Protein AF-E8JZE9-F1 (afdb_monomer)

Organism: NCBI:txid889204

Mean predicted aligned error: 10.39 Å

Radius of gyration: 20.39 Å; Cα contacts (8 Å, |Δi|>4): 293; chains: 1; bounding box: 59×36×51 Å

Structure (mmCIF, N/CA/C/O backbone):
data_AF-E8JZE9-F1
#
_entry.id   AF-E8JZE9-F1
#
loop_
_atom_site.group_PDB
_atom_site.id
_atom_site.type_symbol
_atom_site.label_atom_id
_atom_site.label_alt_id
_atom_site.label_comp_id
_atom_site.label_asym_id
_atom_site.label_entity_id
_atom_site.label_seq_id
_atom_site.pdbx_PDB_ins_code
_atom_site.Cartn_x
_atom_site.Cartn_y
_atom_site.Cartn_z
_atom_site.occupancy
_atom_site.B_iso_or_equiv
_atom_site.auth_seq_id
_atom_site.auth_comp_id
_atom_site.auth_asym_id
_atom_site.auth_atom_id
_atom_site.pdbx_PDB_model_num
ATOM 1 N N . MET A 1 1 ? 11.269 -2.738 -22.081 1.00 85.94 1 MET A N 1
ATOM 2 C CA . MET A 1 1 ? 11.368 -2.601 -20.611 1.00 85.94 1 MET A CA 1
ATOM 3 C C . MET A 1 1 ? 10.011 -2.442 -19.915 1.00 85.94 1 MET A C 1
ATOM 5 O O . MET A 1 1 ? 9.657 -3.337 -19.164 1.00 85.94 1 MET A O 1
ATOM 9 N N . LYS A 1 2 ? 9.195 -1.411 -20.216 1.00 89.31 2 LYS A N 1
ATOM 10 C CA . LYS A 1 2 ? 7.839 -1.212 -19.633 1.00 89.31 2 LYS A CA 1
ATOM 11 C C . LYS A 1 2 ? 6.998 -2.496 -19.505 1.00 89.31 2 LYS A C 1
ATOM 13 O O . LYS A 1 2 ? 6.535 -2.820 -18.419 1.00 89.31 2 LYS A O 1
ATOM 18 N N . LYS A 1 3 ? 6.827 -3.245 -20.605 1.00 90.38 3 LYS A N 1
ATOM 19 C CA . LYS A 1 3 ? 6.041 -4.495 -20.616 1.00 90.38 3 LYS A CA 1
ATOM 20 C C . LYS A 1 3 ? 6.605 -5.556 -19.661 1.00 90.38 3 LYS A C 1
ATOM 22 O O . LYS A 1 3 ? 5.817 -6.233 -19.016 1.00 90.38 3 LYS A O 1
ATOM 27 N N . LYS A 1 4 ? 7.937 -5.666 -19.552 1.00 90.44 4 LYS A N 1
ATOM 28 C CA . LYS A 1 4 ? 8.614 -6.615 -18.653 1.00 90.44 4 LYS A CA 1
ATOM 29 C C . LYS A 1 4 ? 8.261 -6.306 -17.198 1.00 90.44 4 LYS A C 1
ATOM 31 O O . LYS A 1 4 ? 7.680 -7.154 -16.545 1.00 90.44 4 LYS A O 1
ATOM 36 N N . ILE A 1 5 ? 8.486 -5.066 -16.757 1.00 91.25 5 ILE A N 1
ATOM 37 C CA . ILE A 1 5 ? 8.191 -4.614 -15.384 1.00 91.25 5 ILE A CA 1
ATOM 38 C C . ILE A 1 5 ? 6.721 -4.851 -15.027 1.00 91.25 5 ILE A C 1
ATOM 40 O O . ILE A 1 5 ? 6.421 -5.449 -14.000 1.00 91.25 5 ILE A O 1
ATOM 44 N N . LEU A 1 6 ? 5.799 -4.423 -15.898 1.00 92.75 6 LEU A N 1
ATOM 45 C CA . LEU A 1 6 ? 4.367 -4.589 -15.648 1.00 92.75 6 LEU A CA 1
ATOM 46 C C . LEU A 1 6 ? 3.959 -6.062 -15.577 1.00 92.75 6 LEU A C 1
ATOM 48 O O . LEU A 1 6 ? 3.092 -6.402 -14.782 1.00 92.75 6 LEU A O 1
ATOM 52 N N . ASN A 1 7 ? 4.539 -6.925 -16.412 1.00 93.38 7 ASN A N 1
ATOM 53 C CA . ASN A 1 7 ? 4.230 -8.352 -16.391 1.00 93.38 7 ASN A CA 1
ATOM 54 C C . ASN A 1 7 ? 4.814 -9.032 -15.148 1.00 93.38 7 ASN A C 1
ATOM 56 O O . ASN A 1 7 ? 4.082 -9.760 -14.493 1.00 93.38 7 ASN A O 1
ATOM 60 N N . SER A 1 8 ? 6.065 -8.739 -14.780 1.00 93.62 8 SER A N 1
ATOM 61 C CA . SER A 1 8 ? 6.679 -9.245 -13.545 1.00 93.62 8 SER A CA 1
ATOM 62 C C . SER A 1 8 ? 5.873 -8.841 -12.309 1.00 93.62 8 SER A C 1
ATOM 64 O O . SER A 1 8 ? 5.601 -9.678 -11.457 1.00 93.62 8 SER A O 1
ATOM 66 N N . PHE A 1 9 ? 5.412 -7.588 -12.246 1.00 94.31 9 PHE A N 1
ATOM 67 C CA . PHE A 1 9 ? 4.544 -7.127 -11.163 1.00 94.31 9 PHE A CA 1
ATOM 68 C C . PHE A 1 9 ? 3.206 -7.884 -11.119 1.00 94.31 9 PHE A C 1
ATOM 70 O O . PHE A 1 9 ? 2.771 -8.291 -10.048 1.00 94.31 9 PHE A O 1
ATOM 77 N N . CYS A 1 10 ? 2.569 -8.114 -12.273 1.00 95.00 10 CYS A N 1
ATOM 78 C CA . CYS A 1 10 ? 1.321 -8.885 -12.358 1.00 95.00 10 CYS A CA 1
ATOM 79 C C . CYS A 1 10 ? 1.504 -10.343 -11.912 1.00 95.00 10 CYS A C 1
ATOM 81 O O . CYS A 1 10 ? 0.701 -10.844 -11.132 1.00 95.00 10 CYS A O 1
ATOM 83 N N . SER A 1 11 ? 2.583 -11.004 -12.337 1.00 95.19 11 SER A N 1
ATOM 84 C CA . SER A 1 11 ? 2.894 -12.363 -11.880 1.00 95.19 11 SER A CA 1
ATOM 85 C C . SER A 1 11 ? 3.152 -12.417 -10.372 1.00 95.19 11 SER A C 1
ATOM 87 O O . SER A 1 11 ? 2.745 -13.368 -9.713 1.00 95.19 11 SER A O 1
ATOM 89 N N . TYR A 1 12 ? 3.777 -11.382 -9.801 1.00 95.75 12 TYR A N 1
ATOM 90 C CA . TYR A 1 12 ? 3.977 -11.298 -8.355 1.00 95.75 12 TYR A CA 1
ATOM 91 C C . TYR A 1 12 ? 2.660 -11.056 -7.592 1.00 95.75 12 TYR A C 1
ATOM 93 O O . TYR A 1 12 ? 2.479 -11.602 -6.506 1.00 95.75 12 TYR A O 1
ATOM 101 N N . LEU A 1 13 ? 1.710 -10.302 -8.167 1.00 94.88 13 LEU A N 1
ATOM 102 C CA . LEU A 1 13 ? 0.348 -10.167 -7.628 1.00 94.88 13 LEU A CA 1
ATOM 103 C C . LEU A 1 13 ? -0.374 -11.519 -7.553 1.00 94.88 13 LEU A C 1
ATOM 105 O O . LEU A 1 13 ? -0.891 -11.876 -6.495 1.00 94.88 13 LEU A O 1
ATOM 109 N N . GLU A 1 14 ? -0.356 -12.281 -8.649 1.00 95.56 14 GLU A N 1
ATOM 110 C CA . GLU A 1 14 ? -0.941 -13.628 -8.727 1.00 95.56 14 GLU A CA 1
ATOM 111 C C . GLU A 1 14 ? -0.338 -14.571 -7.681 1.00 95.56 14 GLU A C 1
ATOM 113 O O . GLU A 1 14 ? -1.076 -15.232 -6.950 1.00 95.56 14 GLU A O 1
ATOM 118 N N . ALA A 1 15 ? 0.993 -14.579 -7.558 1.00 95.44 15 ALA A N 1
ATOM 119 C CA . ALA A 1 15 ? 1.711 -15.410 -6.592 1.00 95.44 15 ALA A CA 1
ATOM 120 C C . ALA A 1 15 ? 1.349 -15.102 -5.127 1.00 95.44 15 ALA A C 1
ATOM 122 O O . ALA A 1 15 ? 1.498 -15.966 -4.269 1.00 95.44 15 ALA A O 1
ATOM 123 N N . ASN A 1 16 ? 0.852 -13.894 -4.845 1.00 94.50 16 ASN A N 1
ATOM 124 C CA . ASN A 1 16 ? 0.443 -13.450 -3.511 1.00 9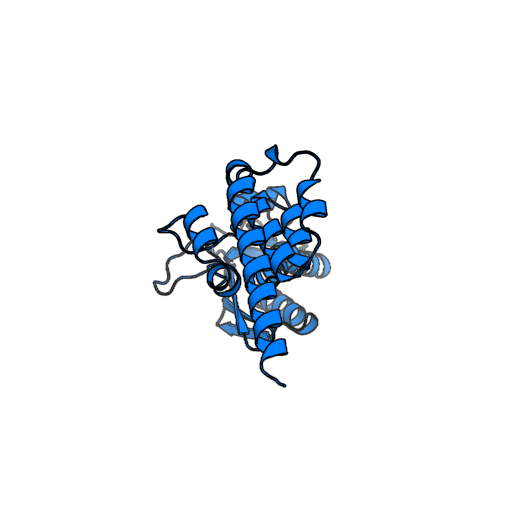4.50 16 ASN A CA 1
ATOM 125 C C . ASN A 1 16 ? -1.085 -13.389 -3.339 1.00 94.50 16 ASN A C 1
ATOM 127 O O . ASN A 1 16 ? -1.578 -12.724 -2.428 1.00 94.50 16 ASN A O 1
ATOM 131 N N . HIS A 1 17 ? -1.842 -14.072 -4.206 1.00 94.62 17 HIS A N 1
ATOM 132 C CA . HIS A 1 17 ? -3.306 -14.155 -4.150 1.00 94.62 17 HIS A CA 1
ATOM 133 C C . HIS A 1 17 ? -4.018 -12.791 -4.215 1.00 94.62 17 HIS A C 1
ATOM 135 O O . HIS A 1 17 ? -5.101 -12.610 -3.654 1.00 94.62 17 HIS A O 1
ATOM 141 N N . ILE A 1 18 ? -3.428 -11.822 -4.917 1.00 93.56 18 ILE A N 1
ATOM 142 C CA . ILE A 1 18 ? -4.043 -10.520 -5.175 1.00 93.56 18 ILE A CA 1
ATOM 143 C C . ILE A 1 18 ? -4.576 -10.514 -6.602 1.00 93.56 18 ILE A C 1
ATOM 145 O O . ILE A 1 18 ? -3.822 -10.538 -7.575 1.00 93.56 18 ILE A O 1
ATOM 149 N N . SER A 1 19 ? -5.899 -10.459 -6.724 1.00 95.56 19 SER A N 1
ATOM 150 C CA . SER A 1 19 ? -6.565 -10.341 -8.019 1.00 95.56 19 SER A CA 1
ATOM 151 C C . SER A 1 19 ? -6.431 -8.917 -8.552 1.00 95.56 19 SER A C 1
ATOM 153 O O . SER A 1 19 ? -6.371 -7.957 -7.781 1.00 95.56 19 SER A O 1
ATOM 155 N N . PHE A 1 20 ? -6.392 -8.744 -9.874 1.00 93.94 20 PHE A N 1
ATOM 156 C CA . PHE A 1 20 ? -6.232 -7.414 -10.456 1.00 93.94 20 PHE A CA 1
ATOM 157 C C . PHE A 1 20 ? -6.948 -7.222 -11.794 1.00 93.94 20 PHE A C 1
ATOM 159 O O . PHE A 1 20 ? -7.189 -8.158 -12.553 1.00 93.94 20 PHE A O 1
ATOM 166 N N . LYS A 1 21 ? -7.244 -5.957 -12.108 1.00 92.31 21 LYS A N 1
ATOM 167 C CA . LYS A 1 21 ? -7.651 -5.504 -13.447 1.00 92.31 21 LYS A CA 1
ATOM 168 C C . LYS A 1 21 ? -6.605 -4.530 -13.972 1.00 92.31 21 LYS A C 1
ATOM 170 O O . LYS A 1 21 ? -6.336 -3.510 -13.338 1.00 92.31 21 LYS A O 1
ATOM 175 N N . LYS A 1 22 ? -6.022 -4.833 -15.132 1.00 92.06 22 LYS A N 1
ATOM 176 C CA . LYS A 1 22 ? -4.975 -4.019 -15.763 1.00 92.06 22 LYS A CA 1
ATOM 177 C C . LYS A 1 22 ? -5.528 -3.214 -16.937 1.00 92.06 22 LYS A C 1
ATOM 179 O O . LYS A 1 22 ? -6.094 -3.780 -17.866 1.00 92.06 22 LYS A O 1
ATOM 184 N N . HIS A 1 23 ? -5.280 -1.908 -16.927 1.00 87.31 23 HIS A N 1
ATOM 185 C CA . HIS A 1 23 ? -5.568 -0.984 -18.019 1.00 87.31 23 HIS A CA 1
ATOM 186 C C . HIS A 1 23 ? -4.316 -0.139 -18.324 1.00 87.31 23 HIS A C 1
ATOM 188 O O . HIS A 1 23 ? -4.027 0.850 -17.653 1.00 87.31 23 HIS A O 1
ATOM 194 N N . ASP A 1 24 ? -3.543 -0.545 -19.336 1.00 88.12 24 ASP A N 1
ATOM 195 C CA . ASP A 1 24 ? -2.212 0.003 -19.653 1.00 88.12 24 ASP A CA 1
ATOM 196 C C . ASP A 1 24 ? -1.229 -0.045 -18.457 1.00 88.12 24 ASP A C 1
ATOM 198 O O . ASP A 1 24 ? -0.770 -1.127 -18.081 1.00 88.12 24 ASP A O 1
ATOM 202 N N . CYS A 1 25 ? -0.893 1.110 -17.871 1.00 88.19 25 CYS A N 1
ATOM 203 C CA . CYS A 1 25 ? -0.011 1.247 -16.704 1.00 88.19 25 CYS A CA 1
ATOM 204 C C . CYS A 1 25 ? -0.745 1.210 -15.362 1.00 88.19 25 CYS A C 1
ATOM 206 O O . CYS A 1 25 ? -0.105 1.292 -14.314 1.00 88.19 25 CYS A O 1
ATOM 208 N N . ILE A 1 26 ? -2.072 1.165 -15.401 1.00 85.88 26 ILE A N 1
ATOM 209 C CA . ILE A 1 26 ? -2.934 1.212 -14.233 1.00 85.88 26 ILE A CA 1
ATOM 210 C C . ILE A 1 26 ? -3.337 -0.211 -13.867 1.00 85.88 26 ILE A C 1
ATOM 212 O O . ILE A 1 26 ? -3.827 -0.956 -14.715 1.00 85.88 26 ILE A O 1
ATOM 216 N N . ILE A 1 27 ? -3.171 -0.566 -12.600 1.00 88.31 27 ILE A N 1
ATOM 217 C CA . ILE A 1 27 ? -3.507 -1.875 -12.054 1.00 88.31 27 ILE A CA 1
ATOM 218 C C . ILE A 1 27 ? -4.409 -1.657 -10.842 1.00 88.31 27 ILE A C 1
ATOM 220 O O . ILE A 1 27 ? -3.962 -1.159 -9.812 1.00 88.31 27 ILE A O 1
ATOM 224 N N . SER A 1 28 ? -5.688 -1.987 -10.988 1.00 84.69 28 SER A N 1
ATOM 225 C CA . SER A 1 28 ? -6.651 -2.017 -9.885 1.00 84.69 28 SER A CA 1
ATOM 226 C C . SER A 1 28 ? -6.518 -3.338 -9.139 1.00 84.69 28 SER A C 1
ATOM 228 O O . SER A 1 28 ? -6.466 -4.383 -9.784 1.00 84.69 28 SER A O 1
ATOM 230 N N . LEU A 1 29 ? -6.478 -3.289 -7.812 1.00 84.81 29 LEU A N 1
ATOM 231 C CA . LEU A 1 29 ? -6.178 -4.407 -6.925 1.00 84.81 29 LEU A CA 1
ATOM 232 C C . LEU A 1 29 ? -7.416 -4.840 -6.140 1.00 84.81 29 LEU A C 1
ATOM 234 O O . LEU A 1 29 ? -8.189 -4.010 -5.651 1.00 84.81 29 LEU A O 1
ATOM 238 N N . PHE A 1 30 ? -7.571 -6.153 -6.014 1.00 86.00 30 PHE A N 1
ATOM 239 C CA . PHE A 1 30 ? -8.698 -6.803 -5.368 1.00 86.00 30 PHE A CA 1
ATOM 240 C C . PHE A 1 30 ? -8.204 -7.930 -4.464 1.00 86.00 30 PHE A C 1
ATOM 242 O O . PHE A 1 30 ? -7.274 -8.664 -4.806 1.00 86.00 30 PHE A O 1
ATOM 249 N N . PHE A 1 31 ? -8.850 -8.083 -3.318 1.00 85.62 31 PHE A N 1
ATOM 250 C CA . PHE A 1 31 ? -8.625 -9.191 -2.399 1.00 85.62 31 PHE A CA 1
ATOM 251 C C . PHE A 1 31 ? -9.988 -9.724 -1.969 1.00 85.62 31 PHE A C 1
ATOM 253 O O . PHE A 1 31 ? -10.832 -8.941 -1.536 1.00 85.62 31 PHE A O 1
ATOM 260 N N . ASN A 1 32 ? -10.217 -11.028 -2.147 1.00 88.94 32 ASN A N 1
ATOM 261 C CA . ASN A 1 32 ? -11.532 -11.659 -1.972 1.00 88.94 32 ASN A CA 1
ATOM 262 C C . ASN A 1 32 ? -12.653 -10.893 -2.705 1.00 88.94 32 ASN A C 1
ATOM 264 O O . ASN A 1 32 ? -13.669 -10.553 -2.109 1.00 88.94 32 ASN A O 1
ATOM 268 N N . ASP A 1 33 ? -12.414 -10.541 -3.973 1.00 86.44 33 ASP A N 1
ATOM 269 C CA . ASP A 1 33 ? -13.308 -9.750 -4.841 1.00 86.44 33 ASP A CA 1
ATOM 270 C C . ASP A 1 33 ? -13.624 -8.315 -4.380 1.00 86.44 33 ASP A C 1
ATOM 272 O O . ASP A 1 33 ? -14.330 -7.575 -5.070 1.00 86.44 33 ASP A O 1
ATOM 276 N N . ILE A 1 34 ? -13.036 -7.859 -3.273 1.00 80.62 34 ILE A N 1
ATOM 277 C CA . ILE A 1 34 ? -13.202 -6.498 -2.766 1.00 80.62 34 ILE A CA 1
ATOM 278 C C . ILE A 1 34 ? -12.061 -5.621 -3.287 1.00 80.62 34 ILE A C 1
ATOM 280 O O . ILE A 1 34 ? -10.880 -5.928 -3.112 1.00 80.62 34 ILE A O 1
ATOM 284 N N . PHE A 1 35 ? -12.420 -4.506 -3.925 1.00 81.19 35 PHE A N 1
ATOM 285 C CA . PHE A 1 35 ? -11.469 -3.491 -4.369 1.00 81.19 35 PHE A CA 1
ATOM 286 C C . PHE A 1 35 ? -10.820 -2.801 -3.165 1.00 81.19 35 PHE A C 1
ATOM 288 O O . PHE A 1 35 ? -11.521 -2.211 -2.345 1.00 81.19 35 PHE A O 1
ATOM 295 N N . PHE A 1 36 ? -9.487 -2.828 -3.093 1.00 73.88 36 PHE A N 1
ATOM 296 C CA . PHE A 1 36 ? -8.733 -2.181 -2.010 1.00 73.88 36 PHE A CA 1
ATOM 297 C C . PHE A 1 36 ? -7.690 -1.176 -2.508 1.00 73.88 36 PHE A C 1
ATOM 299 O O . PHE A 1 36 ? -6.916 -0.650 -1.716 1.00 73.88 36 PHE A O 1
ATOM 306 N N . GLY A 1 37 ? -7.631 -0.896 -3.808 1.00 74.88 37 GLY A N 1
ATOM 307 C CA . GLY A 1 37 ? -6.825 0.215 -4.299 1.00 74.88 37 GLY A CA 1
ATOM 308 C C . GLY A 1 37 ? -6.304 0.032 -5.709 1.00 74.88 37 GLY A C 1
ATOM 309 O O . GLY A 1 37 ? -6.660 -0.895 -6.434 1.00 74.88 37 GLY A O 1
ATOM 310 N N . LYS A 1 38 ? -5.454 0.964 -6.124 1.00 78.62 38 LYS A N 1
ATOM 311 C CA . LYS A 1 38 ? -4.906 1.027 -7.474 1.00 78.62 38 LYS A CA 1
ATOM 312 C C . LYS A 1 38 ? -3.432 1.397 -7.417 1.00 78.62 38 LYS A C 1
ATOM 314 O O . LYS A 1 38 ? -2.963 2.039 -6.486 1.00 78.62 38 LYS A O 1
ATOM 319 N N . ILE A 1 39 ? -2.693 0.967 -8.429 1.00 79.75 39 ILE A N 1
ATOM 320 C CA . ILE A 1 39 ? -1.296 1.324 -8.640 1.00 79.75 39 ILE A CA 1
ATOM 321 C C . ILE A 1 39 ? -1.139 1.765 -10.089 1.00 79.75 39 ILE A C 1
ATOM 323 O O . ILE A 1 39 ? -1.574 1.085 -11.015 1.00 79.75 39 ILE A O 1
ATOM 327 N N . ASN A 1 40 ? -0.523 2.920 -10.298 1.00 82.75 40 ASN A N 1
ATOM 328 C CA . ASN A 1 40 ? -0.204 3.465 -11.606 1.00 82.75 40 ASN A CA 1
ATOM 329 C C . ASN A 1 40 ? 1.312 3.576 -11.775 1.00 82.75 40 ASN A C 1
ATOM 331 O O . ASN A 1 40 ? 1.986 4.315 -11.056 1.00 82.75 40 ASN A O 1
ATOM 335 N N . PHE A 1 41 ? 1.837 2.882 -12.777 1.00 85.75 41 PHE A N 1
ATOM 336 C CA . PHE A 1 41 ? 3.235 2.977 -13.172 1.00 85.75 41 PHE A CA 1
ATOM 337 C C . PHE A 1 41 ? 3.426 4.151 -14.136 1.00 85.75 41 PHE 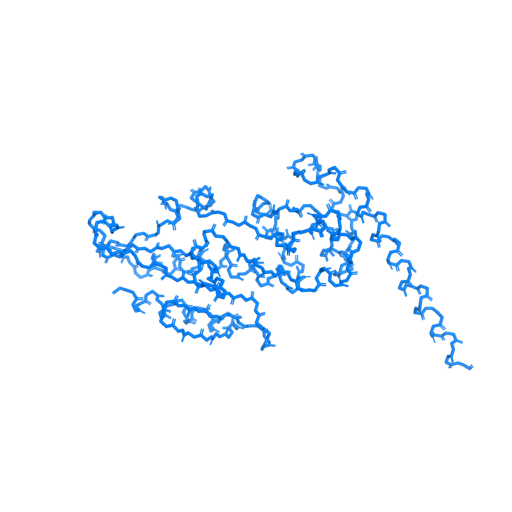A C 1
ATOM 339 O O . PHE A 1 41 ? 3.167 4.058 -15.341 1.00 85.75 41 PHE A O 1
ATOM 346 N N . GLN A 1 42 ? 3.925 5.275 -13.628 1.00 85.06 42 GLN A N 1
ATOM 347 C CA . GLN A 1 42 ? 4.180 6.453 -14.445 1.00 85.06 42 GLN A CA 1
ATOM 348 C C . GLN A 1 42 ? 5.574 6.392 -15.082 1.00 85.06 42 GLN A C 1
ATOM 350 O O . GLN A 1 42 ? 6.557 6.899 -14.539 1.00 85.06 42 GLN A O 1
ATOM 355 N N . PHE A 1 43 ? 5.646 5.800 -16.272 1.00 87.12 43 PHE A N 1
ATOM 356 C CA . PHE A 1 43 ? 6.861 5.765 -17.085 1.00 87.12 43 PHE A CA 1
ATOM 357 C C . PHE A 1 43 ? 7.213 7.152 -17.632 1.00 87.12 43 PHE A C 1
ATOM 359 O O . PHE A 1 43 ? 6.400 7.804 -18.294 1.00 87.12 43 PHE A O 1
ATOM 366 N N . LYS A 1 44 ? 8.442 7.599 -17.370 1.00 85.44 44 LYS A N 1
ATOM 367 C CA . LYS A 1 44 ? 8.978 8.875 -17.847 1.00 85.44 44 LYS A CA 1
ATOM 368 C C . LYS A 1 44 ? 9.384 8.762 -19.323 1.00 85.44 44 LYS A C 1
ATOM 370 O O . LYS A 1 44 ? 9.670 7.674 -19.821 1.00 85.44 44 LYS A O 1
ATOM 375 N N . LYS A 1 45 ? 9.385 9.893 -20.035 1.00 84.19 45 LYS A N 1
ATOM 376 C CA . LYS A 1 45 ? 9.724 9.978 -21.467 1.00 84.19 45 LYS A CA 1
ATOM 377 C C . LYS A 1 45 ? 10.648 11.163 -21.751 1.00 84.19 45 LYS A C 1
ATOM 379 O O . LYS A 1 45 ? 10.602 12.173 -21.047 1.00 84.19 45 LYS A O 1
ATOM 384 N N . GLY A 1 46 ? 11.444 11.047 -22.816 1.00 83.38 46 GLY A N 1
ATOM 385 C CA . GLY A 1 46 ? 12.330 12.109 -23.298 1.00 83.38 46 GLY A CA 1
ATOM 386 C C . GLY A 1 46 ? 13.308 12.580 -22.222 1.00 83.38 46 GLY A C 1
ATOM 387 O O . GLY A 1 46 ? 13.895 11.763 -21.520 1.00 83.38 46 GLY A O 1
ATOM 388 N N . LYS A 1 47 ? 13.417 13.901 -22.044 1.00 78.31 47 LYS A N 1
ATOM 389 C CA . LYS A 1 47 ? 14.315 14.548 -21.068 1.00 78.31 47 LYS A CA 1
ATOM 390 C C . LYS A 1 47 ? 14.084 14.163 -19.598 1.00 78.31 47 LYS A C 1
ATOM 392 O O . LYS A 1 47 ? 14.885 14.525 -18.748 1.00 78.31 47 LYS A O 1
ATOM 397 N N . HIS A 1 48 ? 12.975 13.489 -19.292 1.00 77.75 48 HIS A N 1
ATOM 398 C CA . HIS A 1 48 ? 12.643 13.039 -17.939 1.00 77.75 48 HIS A CA 1
ATOM 399 C C . HIS A 1 48 ? 13.138 11.618 -17.636 1.00 77.75 48 HIS A C 1
ATOM 401 O O . HIS A 1 48 ? 12.936 11.131 -16.525 1.00 77.75 48 HIS A O 1
ATOM 407 N N . VAL A 1 49 ? 13.741 10.934 -18.613 1.00 82.62 49 VAL A N 1
ATOM 408 C CA . VAL A 1 49 ? 14.459 9.675 -18.391 1.00 82.62 49 VAL A CA 1
ATOM 409 C C . VAL A 1 49 ? 15.874 10.015 -17.934 1.00 82.62 49 VAL A C 1
ATOM 411 O O . VAL A 1 49 ? 16.524 10.878 -18.526 1.00 82.62 49 VAL A O 1
ATOM 414 N N . LYS A 1 50 ? 16.345 9.362 -16.868 1.00 83.44 50 LYS A N 1
ATOM 415 C CA . LYS A 1 50 ? 17.691 9.601 -16.339 1.00 83.44 50 LYS A CA 1
ATOM 416 C C . LYS A 1 50 ? 18.738 9.233 -17.396 1.00 83.44 50 LYS A C 1
ATOM 418 O O . LYS A 1 50 ? 18.571 8.251 -18.116 1.00 83.44 50 LYS A O 1
ATOM 423 N N . ILE A 1 51 ? 19.802 10.028 -17.510 1.00 84.88 51 ILE A N 1
ATOM 424 C CA . ILE A 1 51 ? 20.854 9.810 -18.516 1.00 84.88 51 ILE A CA 1
ATOM 425 C C . ILE A 1 51 ? 21.419 8.392 -18.364 1.00 84.88 51 ILE A C 1
ATOM 427 O O . ILE A 1 51 ? 21.744 7.972 -17.255 1.00 84.88 51 ILE A O 1
ATOM 431 N N . GLY A 1 52 ? 21.497 7.660 -19.479 1.00 83.88 52 GLY A N 1
ATOM 432 C CA . GLY A 1 52 ? 21.967 6.272 -19.524 1.00 83.88 52 GLY A CA 1
ATOM 433 C C . GLY A 1 52 ? 20.928 5.218 -19.128 1.00 83.88 52 GLY A C 1
ATOM 434 O O . GLY A 1 52 ? 21.170 4.036 -19.348 1.00 83.88 52 GLY A O 1
ATOM 435 N N . ALA A 1 53 ? 19.763 5.602 -18.595 1.00 86.25 53 ALA A N 1
ATOM 436 C CA . ALA A 1 53 ? 18.729 4.645 -18.217 1.00 86.25 53 ALA A CA 1
ATOM 437 C C . ALA A 1 53 ? 17.958 4.131 -19.446 1.00 86.25 53 ALA A C 1
ATOM 439 O O . ALA A 1 53 ? 17.555 4.895 -20.324 1.00 86.25 53 ALA A O 1
ATOM 440 N N . LEU A 1 54 ? 17.667 2.829 -19.463 1.00 85.88 54 LEU A N 1
ATOM 441 C CA . LEU A 1 54 ? 16.731 2.213 -20.406 1.00 85.88 54 LEU A CA 1
ATOM 442 C C . LEU A 1 54 ? 15.285 2.631 -20.133 1.00 85.88 54 LEU A C 1
ATOM 444 O O . LEU A 1 54 ? 14.436 2.614 -21.027 1.00 85.88 54 LEU A O 1
ATOM 448 N N . CYS A 1 55 ? 14.972 2.907 -18.869 1.00 88.50 55 CYS A N 1
ATOM 449 C CA . CYS A 1 55 ? 13.626 3.208 -18.420 1.00 88.50 55 CYS A CA 1
ATOM 450 C C . CYS A 1 55 ? 13.670 3.892 -17.056 1.00 88.50 55 CYS A C 1
ATOM 452 O O . CYS A 1 55 ? 14.340 3.400 -16.157 1.00 88.50 55 CYS A O 1
ATOM 454 N N . SER A 1 56 ? 12.881 4.948 -16.873 1.00 85.88 56 SER A N 1
ATOM 455 C CA . SER A 1 56 ? 12.612 5.526 -15.553 1.00 85.88 56 SER A CA 1
ATOM 456 C C . SER A 1 56 ? 11.109 5.545 -15.307 1.00 85.88 56 SER A C 1
ATOM 458 O O . SER A 1 56 ? 10.337 5.862 -16.216 1.00 85.88 56 SER A O 1
ATOM 460 N N . PHE A 1 57 ? 10.669 5.211 -14.101 1.00 85.00 57 PHE A N 1
ATOM 461 C CA . PHE A 1 57 ? 9.261 5.253 -13.722 1.00 85.00 57 PHE A CA 1
ATOM 462 C C . PHE A 1 57 ? 9.091 5.586 -12.243 1.00 85.00 57 PHE A C 1
ATOM 464 O O . PHE A 1 57 ? 10.005 5.425 -11.445 1.00 85.00 57 PHE A O 1
ATOM 471 N N . SER A 1 58 ? 7.909 6.069 -11.886 1.00 79.56 58 SER A N 1
ATOM 472 C CA . SER A 1 58 ? 7.490 6.240 -10.495 1.00 79.56 58 SER A CA 1
ATOM 473 C C . SER A 1 58 ? 6.173 5.515 -10.268 1.00 79.56 58 SER A C 1
ATOM 475 O O . SER A 1 58 ? 5.384 5.354 -11.205 1.00 79.56 58 SER A O 1
ATOM 477 N N . ILE A 1 59 ? 5.925 5.104 -9.031 1.00 75.00 59 ILE A N 1
ATOM 478 C CA . ILE A 1 59 ? 4.643 4.530 -8.631 1.00 75.00 59 ILE A CA 1
ATOM 479 C C . ILE A 1 59 ? 3.741 5.638 -8.093 1.00 75.00 59 ILE A C 1
ATOM 481 O O . ILE A 1 59 ? 4.161 6.442 -7.266 1.00 75.00 59 ILE A O 1
ATOM 485 N N . VAL A 1 60 ? 2.505 5.695 -8.586 1.00 66.00 60 VAL A N 1
ATOM 486 C CA . VAL A 1 60 ? 1.466 6.616 -8.108 1.00 66.00 60 VAL A CA 1
ATOM 487 C C . VAL A 1 60 ? 0.254 5.788 -7.704 1.00 66.00 60 VAL A C 1
ATOM 489 O O . VAL A 1 60 ? -0.200 4.958 -8.486 1.00 66.00 60 VAL A O 1
ATOM 492 N N . SER A 1 61 ? -0.273 5.980 -6.498 1.00 52.75 61 SER A N 1
ATOM 493 C CA . SER A 1 61 ? -1.356 5.131 -5.986 1.00 52.75 61 SER A CA 1
ATOM 494 C C . SER A 1 61 ? -2.745 5.509 -6.516 1.00 52.75 61 SER A C 1
ATOM 496 O O . SER A 1 61 ? -3.645 4.678 -6.531 1.00 52.75 61 SER A O 1
ATOM 498 N N . TYR A 1 62 ? -2.961 6.746 -6.975 1.00 50.12 62 TYR A N 1
ATOM 499 C CA . TYR A 1 62 ? -4.313 7.212 -7.284 1.00 50.12 62 TYR A CA 1
ATOM 500 C C . TYR A 1 62 ? -4.347 8.214 -8.428 1.00 50.12 62 TYR A C 1
ATOM 502 O O . TYR A 1 62 ? -3.512 9.103 -8.552 1.00 50.12 62 TYR A O 1
ATOM 510 N N . ILE A 1 63 ? -5.330 8.005 -9.296 1.00 39.88 63 ILE A N 1
ATOM 511 C CA . ILE A 1 63 ? -5.812 8.976 -10.268 1.00 39.88 63 ILE A CA 1
ATOM 512 C C . ILE A 1 63 ? -7.284 9.103 -9.906 1.00 39.88 63 ILE A C 1
ATOM 514 O O . ILE A 1 63 ? -8.007 8.112 -10.043 1.00 39.88 63 ILE A O 1
ATOM 518 N N . ASN A 1 64 ? -7.690 10.265 -9.400 1.00 41.56 64 ASN A N 1
ATOM 519 C CA . ASN A 1 64 ? -9.087 10.509 -9.054 1.00 41.56 64 ASN A CA 1
ATOM 520 C C . ASN A 1 64 ? -9.973 10.521 -10.312 1.00 41.56 64 ASN A C 1
ATOM 522 O O . ASN A 1 64 ? -9.477 10.570 -11.441 1.00 41.56 64 ASN A O 1
ATOM 526 N N . GLU A 1 65 ? -11.294 10.524 -10.128 1.00 35.12 65 GLU A N 1
ATOM 527 C CA . GLU A 1 65 ? -12.284 10.525 -11.222 1.00 35.12 65 GLU A CA 1
ATOM 528 C C . GLU A 1 65 ? -12.138 11.709 -12.199 1.00 35.12 65 GLU A C 1
ATOM 530 O O . GLU A 1 65 ? -12.650 11.671 -13.316 1.00 35.12 65 GLU A O 1
ATOM 535 N N . LYS A 1 66 ? -11.390 12.749 -11.813 1.00 35.06 66 LYS A N 1
ATOM 536 C CA . LYS A 1 66 ? -11.103 13.942 -12.621 1.00 35.06 66 LYS A CA 1
ATOM 537 C C . LYS A 1 66 ? -9.768 13.864 -13.374 1.00 35.06 66 LYS A C 1
ATOM 539 O O . LYS A 1 66 ? -9.338 14.868 -13.936 1.00 35.06 66 LYS A O 1
ATOM 544 N N . ASN A 1 67 ? -9.107 12.702 -13.404 1.00 33.84 67 ASN A N 1
ATOM 545 C CA . ASN A 1 67 ? -7.789 12.499 -14.023 1.00 33.84 67 ASN A CA 1
ATOM 546 C C . ASN A 1 67 ? -6.688 13.436 -13.485 1.00 33.84 67 ASN A C 1
ATOM 548 O O . ASN A 1 67 ? -5.698 13.699 -14.173 1.00 33.84 67 ASN A O 1
ATOM 552 N N . ILE A 1 68 ? -6.836 13.937 -12.255 1.00 30.95 68 ILE A N 1
ATOM 553 C CA . ILE A 1 68 ? -5.838 14.810 -11.639 1.00 30.95 68 ILE A CA 1
ATOM 554 C C . ILE A 1 68 ? -4.692 13.951 -11.104 1.00 30.95 68 ILE A C 1
ATOM 556 O O . ILE A 1 68 ? -4.888 12.924 -10.452 1.00 30.95 68 ILE A O 1
ATOM 560 N N . LEU A 1 69 ? -3.480 14.385 -11.445 1.00 33.94 69 LEU A N 1
ATOM 561 C CA . LEU A 1 69 ? -2.211 13.750 -11.118 1.00 33.94 69 LEU A CA 1
ATOM 562 C C . LEU A 1 69 ? -1.847 14.098 -9.673 1.00 33.94 69 LEU A C 1
ATOM 564 O O . LEU A 1 69 ? -1.021 14.975 -9.432 1.00 33.94 69 LEU A O 1
ATOM 568 N N . ASP A 1 70 ? -2.500 13.445 -8.717 1.00 33.34 70 ASP A N 1
ATOM 569 C CA . ASP A 1 70 ? -2.169 13.649 -7.315 1.00 33.34 70 ASP A CA 1
ATOM 570 C C . ASP A 1 70 ? -0.986 12.754 -6.935 1.00 33.34 70 ASP A C 1
ATOM 572 O O . ASP A 1 70 ? -1.036 11.519 -6.990 1.00 33.34 70 ASP A O 1
ATOM 576 N N . GLN A 1 71 ? 0.142 13.380 -6.599 1.00 36.59 71 GLN A N 1
ATOM 577 C CA . GLN A 1 71 ? 1.208 12.674 -5.904 1.00 36.59 71 GLN A CA 1
ATOM 578 C C . GLN A 1 71 ? 0.700 12.457 -4.483 1.00 36.59 71 GLN A C 1
ATOM 580 O O . GLN A 1 71 ? 0.920 13.324 -3.640 1.00 36.59 71 GLN A O 1
ATOM 585 N N . LYS A 1 72 ? 0.070 11.297 -4.261 1.00 42.78 72 LYS A N 1
ATOM 586 C CA . LYS A 1 72 ? -0.654 10.831 -3.059 1.00 42.78 72 LYS A CA 1
ATOM 587 C C . LYS A 1 72 ? -2.155 10.964 -3.226 1.00 42.78 72 LYS A C 1
ATOM 589 O O . LYS A 1 72 ? -2.625 12.054 -3.483 1.00 42.78 72 LYS A O 1
ATOM 594 N N . PHE A 1 73 ? -2.852 9.865 -2.959 1.00 34.44 73 PHE A N 1
ATOM 595 C CA . PHE A 1 73 ? -4.015 9.780 -2.071 1.00 34.44 73 PHE A CA 1
ATOM 596 C C . PHE A 1 73 ? -4.474 8.320 -2.145 1.00 34.44 73 PHE A C 1
ATOM 598 O O . PHE A 1 73 ? -5.004 7.916 -3.166 1.00 34.44 73 PHE A O 1
ATOM 605 N N . ILE A 1 74 ? -4.207 7.466 -1.155 1.00 36.50 74 ILE A N 1
ATOM 606 C CA . ILE A 1 74 ? -5.009 6.237 -1.048 1.00 36.50 74 ILE A CA 1
ATOM 607 C C . ILE A 1 74 ? -6.157 6.625 -0.134 1.00 36.50 74 ILE A C 1
ATOM 609 O O . ILE A 1 74 ? -6.040 6.597 1.086 1.00 36.50 74 ILE A O 1
ATOM 613 N N . GLU A 1 75 ? -7.238 7.076 -0.756 1.00 37.28 75 GLU A N 1
ATOM 614 C CA . GLU A 1 75 ? -8.558 6.986 -0.150 1.00 37.28 75 GLU A CA 1
ATOM 615 C C . GLU A 1 75 ? -8.780 5.510 0.169 1.00 37.28 75 GLU A C 1
ATOM 617 O O . GLU A 1 75 ? -8.481 4.714 -0.716 1.00 37.28 75 GLU A O 1
ATOM 622 N N . LEU A 1 76 ? -9.160 5.174 1.410 1.00 40.25 76 LEU A N 1
ATOM 623 C CA . LEU A 1 76 ? -9.657 3.897 1.973 1.00 40.25 76 LEU A CA 1
ATOM 624 C C . LEU A 1 76 ? -9.310 3.932 3.483 1.00 40.25 76 LEU A C 1
ATOM 626 O O . LEU A 1 76 ? -8.264 4.453 3.838 1.00 40.25 76 LEU A O 1
ATOM 630 N N . SER A 1 77 ? -10.093 3.432 4.444 1.00 40.75 77 SER A N 1
ATOM 631 C CA . SER A 1 77 ? -11.144 2.410 4.415 1.00 40.75 77 SER A CA 1
ATOM 632 C C . SER A 1 77 ? -12.538 2.987 4.667 1.00 40.75 77 SER A C 1
ATOM 634 O O . SER A 1 77 ? -12.684 3.996 5.339 1.00 40.75 77 SER A O 1
ATOM 636 N N . THR A 1 78 ? -13.589 2.315 4.190 1.00 43.38 78 THR A N 1
ATOM 637 C CA . THR A 1 78 ? -14.926 2.546 4.767 1.00 43.38 78 THR A CA 1
ATOM 638 C C . THR A 1 78 ? -15.100 1.776 6.075 1.00 43.38 78 THR A C 1
ATOM 640 O O . THR A 1 78 ? -16.003 2.077 6.831 1.00 43.38 78 THR A O 1
ATOM 643 N N . THR A 1 79 ? -14.249 0.789 6.357 1.00 48.66 79 THR A N 1
ATOM 644 C CA . THR A 1 79 ? -14.432 -0.181 7.440 1.00 48.66 79 THR A CA 1
ATOM 645 C C . THR A 1 79 ? -14.114 0.411 8.812 1.00 48.66 79 THR A C 1
ATOM 647 O O . THR A 1 79 ? -15.003 0.469 9.652 1.00 48.66 79 THR A O 1
ATOM 650 N N . ILE A 1 80 ? -12.892 0.909 9.039 1.00 50.59 80 ILE A N 1
ATOM 651 C CA . ILE A 1 80 ? -12.503 1.497 10.335 1.00 50.59 80 ILE A CA 1
ATOM 652 C C . ILE A 1 80 ? -13.366 2.737 10.648 1.00 50.59 80 ILE A C 1
ATOM 654 O O . ILE A 1 80 ? -13.916 2.802 11.747 1.00 50.59 80 ILE A O 1
ATOM 658 N N . PRO A 1 81 ? -13.605 3.650 9.684 1.00 48.94 81 PRO A N 1
ATOM 659 C CA . PRO A 1 81 ? -14.511 4.773 9.880 1.00 48.94 81 PRO A CA 1
ATOM 660 C C . PRO A 1 81 ? -15.965 4.390 10.164 1.00 48.94 81 PRO A C 1
ATOM 662 O O . PRO A 1 81 ? -16.601 5.054 10.975 1.00 48.94 81 PRO A O 1
ATOM 665 N N . LYS A 1 82 ? -16.503 3.323 9.549 1.00 55.34 82 LYS A N 1
ATOM 666 C CA . LYS A 1 82 ? -17.879 2.861 9.819 1.00 55.34 82 LYS A CA 1
ATOM 667 C C . LYS A 1 82 ? -18.054 2.307 11.228 1.00 55.34 82 LYS A C 1
ATOM 669 O O . LYS A 1 82 ? -19.140 2.444 11.778 1.00 55.34 82 LYS A O 1
ATOM 674 N N . PHE A 1 83 ? -17.030 1.662 11.784 1.00 54.91 83 PHE A N 1
ATOM 675 C CA . PHE A 1 83 ? -17.107 1.115 13.139 1.00 54.91 83 PHE A CA 1
ATOM 676 C C . PHE A 1 83 ? -16.931 2.182 14.223 1.00 54.91 83 PHE A C 1
ATOM 678 O O . PHE A 1 83 ? -17.419 1.980 15.328 1.00 54.91 83 PHE A O 1
ATOM 685 N N . TYR A 1 84 ? -16.271 3.304 13.916 1.00 59.62 84 TYR A N 1
ATOM 686 C CA . TYR A 1 84 ? -15.970 4.351 14.898 1.00 59.62 84 TYR A CA 1
ATOM 687 C C . TYR A 1 84 ? -16.194 5.759 14.332 1.00 59.62 84 TYR A C 1
ATOM 689 O O . TYR A 1 84 ? -15.226 6.502 14.132 1.00 59.62 84 TYR A O 1
ATOM 697 N N . PRO A 1 85 ? -17.453 6.138 14.047 1.00 62.00 85 PRO A N 1
ATOM 698 C CA . PRO A 1 85 ? -17.777 7.452 13.506 1.00 62.00 85 PRO A CA 1
ATOM 699 C C . PRO A 1 85 ? -17.265 8.585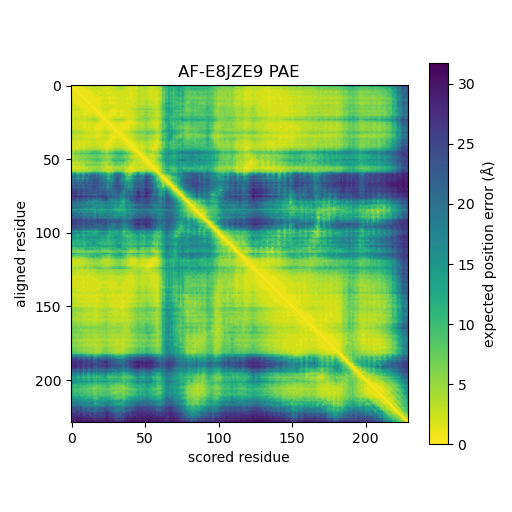 14.405 1.00 62.00 85 PRO A C 1
ATOM 701 O O . PRO A 1 85 ? -16.613 9.490 13.892 1.00 62.00 85 PRO A O 1
ATOM 704 N N . GLU A 1 86 ? -17.412 8.478 15.731 1.00 61.09 86 GLU A N 1
ATOM 705 C CA . GLU A 1 86 ? -16.963 9.518 16.671 1.00 61.09 86 GLU A CA 1
ATOM 706 C C . GLU A 1 86 ? -15.435 9.649 16.735 1.00 61.09 86 GLU A C 1
ATOM 708 O O . GLU A 1 86 ? -14.904 10.697 17.099 1.00 61.09 86 GLU A O 1
ATOM 713 N N . ILE A 1 87 ? -14.702 8.586 16.382 1.00 59.81 87 ILE A N 1
ATOM 714 C CA . ILE A 1 87 ? -13.238 8.618 16.322 1.00 59.81 87 ILE A CA 1
ATOM 715 C C . ILE A 1 87 ? -12.770 9.257 15.003 1.00 59.81 87 ILE A C 1
ATOM 717 O O . ILE A 1 87 ? -11.709 9.878 14.979 1.00 59.81 87 ILE A O 1
ATOM 721 N N . ASN A 1 88 ? -13.560 9.193 13.923 1.00 58.94 88 ASN A N 1
ATOM 722 C CA . ASN A 1 88 ? -13.238 9.927 12.692 1.00 58.94 88 ASN A CA 1
ATOM 723 C C . ASN A 1 88 ? -13.310 11.437 12.883 1.00 58.94 88 ASN A C 1
ATOM 725 O O . ASN A 1 88 ? -12.457 12.146 12.355 1.00 58.94 88 ASN A O 1
ATOM 729 N N . ASP A 1 89 ? -14.265 11.918 13.677 1.00 57.94 89 ASP A N 1
ATOM 730 C CA . ASP A 1 89 ? -14.418 13.348 13.957 1.00 57.94 89 ASP A CA 1
ATOM 731 C C . ASP A 1 89 ? -13.178 13.916 14.679 1.00 57.94 89 ASP A C 1
ATOM 733 O O . ASP A 1 89 ? -12.815 15.078 14.500 1.00 57.94 89 ASP A O 1
ATOM 737 N N . ILE A 1 90 ? -12.446 13.070 15.420 1.00 57.25 90 ILE A N 1
ATOM 738 C CA . ILE A 1 90 ? -11.155 13.409 16.053 1.00 57.25 90 ILE A CA 1
ATOM 739 C C . ILE A 1 90 ? -10.023 13.548 15.015 1.00 57.25 90 ILE A C 1
ATOM 741 O O . ILE A 1 90 ? -9.025 14.235 15.262 1.00 57.25 90 ILE A O 1
ATOM 745 N N . PHE A 1 91 ? -10.147 12.889 13.861 1.00 55.78 91 PHE A N 1
ATOM 746 C CA . PHE A 1 91 ? -9.145 12.872 12.794 1.00 55.78 91 PHE A CA 1
ATOM 747 C C . PHE A 1 91 ? -9.340 13.958 11.723 1.00 55.78 91 PHE A C 1
ATOM 749 O O . PHE A 1 91 ? -8.366 14.256 11.030 1.00 55.78 91 PHE A O 1
ATOM 756 N N . ASP A 1 92 ? -10.540 14.524 11.583 1.00 54.81 92 ASP A N 1
ATOM 757 C CA . ASP A 1 92 ? -10.929 15.776 10.894 1.00 54.81 92 ASP A CA 1
ATOM 758 C C . ASP A 1 92 ? -12.401 15.622 10.455 1.00 54.81 92 ASP A C 1
ATOM 760 O O . ASP A 1 92 ? -12.694 14.760 9.632 1.00 54.81 92 ASP A O 1
ATOM 764 N N . GLU A 1 93 ? -13.312 16.498 10.899 1.00 42.53 93 GLU A N 1
ATOM 765 C CA . GLU A 1 93 ? -14.741 16.495 10.491 1.00 42.53 93 GLU A CA 1
ATOM 766 C C . GLU A 1 93 ? -14.967 16.664 8.969 1.00 42.53 93 GLU A C 1
ATOM 768 O O . GLU A 1 93 ? -16.053 16.390 8.464 1.00 42.53 93 GLU A O 1
ATOM 773 N N . ASN A 1 94 ? -13.961 17.140 8.222 1.00 42.91 94 ASN A N 1
ATOM 774 C CA . ASN A 1 94 ? -14.094 17.547 6.815 1.00 42.91 94 ASN A CA 1
ATOM 775 C C . ASN A 1 94 ? -13.143 16.829 5.842 1.00 42.91 94 ASN A C 1
ATOM 777 O O . ASN A 1 94 ? -13.140 17.158 4.654 1.00 42.91 94 ASN A O 1
ATOM 781 N N . ASP A 1 95 ? -12.317 15.892 6.314 1.00 44.91 95 ASP A N 1
ATOM 782 C CA . ASP A 1 95 ? -11.321 15.213 5.482 1.00 44.91 95 ASP A CA 1
ATOM 783 C C . ASP A 1 95 ? -11.657 13.723 5.374 1.00 44.91 95 ASP A C 1
ATOM 785 O O . ASP A 1 95 ? -11.986 13.053 6.352 1.00 44.91 95 ASP A O 1
ATOM 789 N N . THR A 1 96 ? -11.584 13.187 4.159 1.00 44.31 96 THR A N 1
ATOM 790 C CA . THR A 1 96 ? -11.737 11.750 3.900 1.00 44.31 96 THR A CA 1
ATOM 791 C C . THR A 1 96 ? -10.759 10.972 4.793 1.00 44.31 96 THR A C 1
ATOM 793 O O . THR A 1 96 ? -9.585 11.344 4.837 1.00 44.31 96 THR A O 1
ATOM 796 N N . PRO A 1 97 ? -11.174 9.892 5.483 1.00 46.41 97 PRO A N 1
ATOM 797 C CA . PRO A 1 97 ? -10.317 9.149 6.409 1.00 46.41 97 PRO A CA 1
ATOM 798 C C . PRO A 1 97 ? -9.223 8.367 5.660 1.00 46.41 97 PRO A C 1
ATOM 800 O O . PRO A 1 97 ? -9.310 7.159 5.454 1.00 46.41 97 PRO A O 1
ATOM 803 N N . SER A 1 98 ? -8.182 9.069 5.210 1.00 49.88 98 SER A N 1
ATOM 804 C CA . SER A 1 98 ? -7.004 8.520 4.540 1.00 49.88 98 SER A CA 1
ATOM 805 C C . SER A 1 98 ? -5.828 8.502 5.523 1.00 49.88 98 SER A C 1
ATOM 807 O O . SER A 1 98 ? -4.906 9.323 5.443 1.00 49.88 98 SER A O 1
ATOM 809 N N . ASN A 1 99 ? -5.851 7.592 6.501 1.00 54.88 99 ASN A N 1
ATOM 810 C CA . ASN A 1 99 ? -4.816 7.575 7.544 1.00 54.88 99 ASN A CA 1
ATOM 811 C C . ASN A 1 99 ? -3.479 7.004 7.061 1.00 54.88 99 ASN A C 1
ATOM 813 O O . ASN A 1 99 ? -2.528 7.065 7.828 1.00 54.88 99 ASN A O 1
ATOM 817 N N . PHE A 1 100 ? -3.370 6.499 5.828 1.00 55.28 100 PHE A N 1
ATOM 818 C CA . PHE A 1 100 ? -2.115 6.058 5.210 1.00 55.28 100 PHE A CA 1
ATOM 819 C C . PHE A 1 100 ? -1.693 7.024 4.089 1.00 55.28 100 PHE A C 1
ATOM 821 O O . PHE A 1 100 ? -2.348 7.133 3.052 1.00 55.28 100 PHE A O 1
ATOM 828 N N . LYS A 1 101 ? -0.585 7.742 4.296 1.00 57.12 101 LYS A N 1
ATOM 829 C CA . LYS A 1 101 ? -0.005 8.729 3.382 1.00 57.12 101 LYS A CA 1
ATOM 830 C C . LYS A 1 101 ? 1.501 8.512 3.245 1.00 57.12 101 LYS A C 1
ATOM 832 O O . LYS A 1 101 ? 2.265 8.884 4.125 1.00 57.12 101 LYS A O 1
ATOM 837 N N . VAL A 1 102 ? 1.931 8.015 2.088 1.00 54.06 102 VAL A N 1
ATOM 838 C CA . VAL A 1 102 ? 3.358 7.908 1.743 1.00 54.06 102 VAL A CA 1
ATOM 839 C C . VAL A 1 102 ? 3.691 8.864 0.609 1.00 54.06 102 VAL A C 1
ATOM 841 O O . VAL A 1 102 ? 3.144 8.755 -0.491 1.00 54.06 102 VAL A O 1
ATOM 844 N N . HIS A 1 103 ? 4.605 9.806 0.847 1.00 57.75 103 HIS A N 1
ATOM 845 C CA . HIS A 1 103 ? 5.122 10.677 -0.207 1.00 57.75 103 HIS A CA 1
ATOM 846 C C . HIS A 1 103 ? 6.277 9.979 -0.939 1.00 57.75 103 HIS A C 1
ATOM 848 O O . HIS A 1 103 ? 7.182 9.444 -0.304 1.00 57.75 103 HIS A O 1
ATOM 854 N N . GLY A 1 104 ? 6.321 10.051 -2.275 1.00 54.03 104 GLY A N 1
ATOM 855 C CA . GLY A 1 104 ? 7.435 9.482 -3.056 1.00 54.03 104 GLY A CA 1
ATOM 856 C C . GLY A 1 104 ? 8.814 10.034 -2.660 1.00 54.03 104 GLY A C 1
ATOM 857 O O . GLY A 1 104 ? 9.807 9.316 -2.673 1.00 54.03 104 GLY A O 1
ATOM 858 N N . SER A 1 105 ? 8.869 11.291 -2.209 1.00 52.59 105 SER A N 1
ATOM 859 C CA . SER A 1 105 ? 10.069 11.932 -1.655 1.00 52.59 105 SER A CA 1
ATOM 860 C C . SER A 1 105 ? 10.545 11.355 -0.320 1.00 52.59 105 SER A C 1
ATOM 862 O O . SER A 1 105 ? 11.698 11.553 0.054 1.00 52.59 105 SER A O 1
ATOM 864 N N . GLU A 1 106 ? 9.670 10.681 0.422 1.00 58.09 106 GLU A N 1
ATOM 865 C CA . GLU A 1 106 ? 9.990 10.076 1.717 1.00 58.09 106 GLU A CA 1
ATOM 866 C C . GLU A 1 106 ? 10.453 8.629 1.559 1.00 58.09 106 GLU A C 1
ATOM 868 O O . GLU A 1 106 ? 11.303 8.191 2.324 1.00 58.09 106 GLU A O 1
ATOM 873 N N . LEU A 1 107 ? 10.007 7.932 0.509 1.00 59.81 107 LEU A N 1
ATOM 874 C CA . LEU A 1 107 ? 10.435 6.566 0.193 1.00 59.81 107 LEU A CA 1
ATOM 875 C C . LEU A 1 107 ? 11.940 6.402 0.035 1.00 59.81 107 LEU A C 1
ATOM 877 O O . LEU A 1 107 ? 12.491 5.409 0.496 1.00 59.81 107 LEU A O 1
ATOM 881 N N . GLY A 1 108 ? 12.609 7.379 -0.582 1.00 58.16 108 GLY A N 1
ATOM 882 C CA . GLY A 1 108 ? 14.062 7.336 -0.747 1.00 58.16 108 GLY A CA 1
ATOM 883 C C . GLY A 1 108 ? 14.828 7.324 0.580 1.00 58.16 108 GLY A C 1
ATOM 884 O O . GLY A 1 108 ? 16.029 7.074 0.579 1.00 58.16 108 GLY A O 1
ATOM 885 N N . LYS A 1 109 ? 14.149 7.591 1.708 1.00 63.56 109 LYS A N 1
ATOM 886 C CA . LYS A 1 109 ? 14.690 7.457 3.067 1.00 63.56 109 LYS A CA 1
ATOM 887 C C . LYS A 1 109 ? 14.507 6.051 3.645 1.00 63.56 109 LYS A C 1
ATOM 889 O O . LYS A 1 109 ? 15.250 5.689 4.550 1.00 63.56 109 LYS A O 1
ATOM 894 N N . PHE A 1 110 ? 13.522 5.296 3.161 1.00 58.47 110 PHE A N 1
ATOM 895 C CA . PHE A 1 110 ? 13.151 3.978 3.686 1.00 58.47 110 PHE A CA 1
ATOM 896 C C . PHE A 1 110 ? 13.767 2.844 2.879 1.00 58.47 110 PHE A C 1
ATOM 898 O O . PHE A 1 110 ? 14.120 1.812 3.442 1.00 58.47 110 PHE A O 1
ATOM 905 N N . ASP A 1 111 ? 13.928 3.048 1.573 1.00 64.94 111 ASP A N 1
ATOM 906 C CA . ASP A 1 111 ? 14.502 2.048 0.691 1.00 64.94 111 ASP A CA 1
ATOM 907 C C . ASP A 1 111 ? 15.266 2.720 -0.458 1.00 64.94 111 ASP A C 1
ATOM 909 O O . ASP A 1 111 ? 14.769 3.597 -1.175 1.00 64.94 111 ASP A O 1
ATOM 913 N N . SER A 1 112 ? 16.520 2.293 -0.618 1.00 69.88 112 SER A N 1
ATOM 914 C CA . SER A 1 112 ? 17.458 2.823 -1.607 1.00 69.88 112 SER A CA 1
ATOM 915 C C . SER A 1 112 ? 17.025 2.580 -3.057 1.00 69.88 112 SER A C 1
ATOM 917 O O . SER A 1 112 ? 17.576 3.201 -3.968 1.00 69.88 112 SER A O 1
ATOM 919 N N . ILE A 1 113 ? 16.030 1.720 -3.282 1.00 74.44 113 ILE A N 1
ATOM 920 C CA . ILE A 1 113 ? 15.390 1.501 -4.578 1.00 74.44 113 ILE A CA 1
ATOM 921 C C . ILE A 1 113 ? 14.625 2.755 -5.042 1.00 74.44 113 ILE A C 1
ATOM 923 O O . ILE A 1 113 ? 14.626 3.079 -6.232 1.00 74.44 113 ILE A O 1
ATOM 927 N N . PHE A 1 114 ? 14.034 3.523 -4.122 1.00 69.81 114 PHE A N 1
ATOM 928 C CA . PHE A 1 114 ? 13.199 4.694 -4.427 1.00 69.81 114 PHE A CA 1
ATOM 929 C C . PHE A 1 114 ? 13.983 6.018 -4.400 1.00 69.81 114 PHE A C 1
ATOM 931 O O . PHE A 1 114 ? 13.573 7.004 -3.779 1.00 69.81 114 PHE A O 1
ATOM 938 N N . LYS A 1 115 ? 15.125 6.059 -5.092 1.00 68.19 115 LYS A N 1
ATOM 939 C CA . LYS A 1 115 ? 15.950 7.273 -5.251 1.00 68.19 115 LYS A CA 1
ATOM 940 C C . LYS A 1 115 ? 15.208 8.391 -6.002 1.00 68.19 115 LYS A C 1
ATOM 942 O O . LYS A 1 115 ? 14.119 8.200 -6.534 1.00 68.19 115 LYS A O 1
ATOM 947 N N . ASP A 1 116 ? 15.794 9.590 -6.021 1.00 69.50 116 ASP A N 1
ATOM 948 C CA . ASP A 1 116 ? 15.350 10.723 -6.850 1.00 69.50 116 ASP A CA 1
ATOM 949 C C . ASP A 1 116 ? 13.850 11.061 -6.713 1.00 69.50 116 ASP A C 1
ATOM 951 O O . ASP A 1 116 ? 13.129 11.188 -7.702 1.00 69.50 116 ASP A O 1
ATOM 955 N N . PHE A 1 117 ? 13.376 11.213 -5.473 1.00 65.44 117 PHE A N 1
ATOM 956 C CA . PHE A 1 117 ? 11.969 11.489 -5.150 1.00 65.44 117 PHE A CA 1
ATOM 957 C C . PHE A 1 117 ? 10.991 10.362 -5.539 1.00 65.44 117 PHE A C 1
ATOM 959 O O . PHE A 1 117 ? 9.855 10.626 -5.942 1.00 65.44 117 PHE A O 1
ATOM 966 N N . GLY A 1 118 ? 11.419 9.102 -5.411 1.00 70.31 118 GLY A N 1
ATOM 967 C CA . GLY A 1 118 ? 10.593 7.928 -5.708 1.00 70.31 118 GLY A CA 1
ATOM 968 C C . GLY A 1 118 ? 10.610 7.516 -7.181 1.00 70.31 118 GLY A C 1
ATOM 969 O O . GLY A 1 118 ? 9.692 6.834 -7.645 1.00 70.31 118 GLY A O 1
ATOM 970 N N . ILE A 1 119 ? 11.627 7.948 -7.934 1.00 78.25 119 ILE A N 1
ATOM 971 C CA . ILE A 1 119 ? 11.853 7.545 -9.321 1.00 78.25 119 ILE A CA 1
ATOM 972 C C . ILE A 1 119 ? 12.816 6.361 -9.348 1.00 78.25 119 ILE A C 1
ATOM 974 O O . ILE A 1 119 ? 13.988 6.460 -8.994 1.00 78.25 119 ILE A O 1
ATOM 978 N N . ILE A 1 120 ? 12.332 5.253 -9.890 1.00 85.00 120 ILE A N 1
ATOM 979 C CA . ILE A 1 120 ? 13.121 4.060 -10.161 1.00 85.00 120 ILE A CA 1
ATOM 980 C C . ILE A 1 120 ? 13.654 4.166 -11.588 1.00 85.00 120 ILE A C 1
ATOM 982 O O . ILE A 1 120 ? 12.886 4.381 -12.530 1.00 85.00 120 ILE A O 1
ATOM 986 N N . SER A 1 121 ? 14.966 4.018 -11.761 1.00 87.12 121 SER A N 1
ATOM 987 C CA . SER A 1 121 ? 15.613 3.996 -13.077 1.00 87.12 121 SER A CA 1
ATOM 988 C C . SER A 1 121 ? 16.335 2.673 -13.288 1.00 87.12 121 SER A C 1
ATOM 990 O O . SER A 1 121 ? 17.119 2.264 -12.441 1.00 87.12 121 SER A O 1
ATOM 992 N N . LEU A 1 122 ? 16.065 2.029 -14.422 1.00 88.31 122 LEU A N 1
ATOM 993 C CA . LEU A 1 122 ? 16.727 0.806 -14.857 1.00 88.31 122 LEU A CA 1
ATOM 994 C C . LEU A 1 122 ? 17.737 1.127 -15.950 1.00 88.31 122 LEU A C 1
ATOM 996 O O . LEU A 1 122 ? 17.407 1.829 -16.911 1.00 88.31 122 LEU A O 1
ATOM 1000 N N . TYR A 1 123 ? 18.928 0.567 -15.822 1.00 89.75 123 TYR A N 1
ATOM 1001 C CA . TYR A 1 123 ? 20.062 0.752 -16.718 1.00 89.75 123 TYR A CA 1
ATOM 1002 C C . TYR A 1 123 ? 20.302 -0.517 -17.555 1.00 89.75 123 TYR A C 1
ATOM 1004 O O . TYR A 1 123 ? 19.701 -1.555 -17.266 1.00 89.75 123 TYR A O 1
ATOM 1012 N N . PRO A 1 124 ? 21.101 -0.455 -18.636 1.00 89.31 124 PRO A N 1
ATOM 1013 C CA . PRO A 1 124 ? 21.397 -1.621 -19.473 1.00 89.31 124 PRO A CA 1
ATOM 1014 C C . PRO A 1 124 ? 21.914 -2.843 -18.707 1.00 89.31 124 PRO A C 1
ATOM 1016 O O . PRO A 1 124 ? 21.589 -3.971 -19.064 1.00 89.31 124 PRO A O 1
ATOM 1019 N N . GLU A 1 125 ? 22.678 -2.605 -17.649 1.00 90.00 125 GLU A N 1
ATOM 1020 C CA . GLU A 1 125 ? 23.273 -3.597 -16.760 1.00 90.00 125 GLU A CA 1
ATOM 1021 C C . GLU A 1 125 ? 22.319 -4.135 -15.686 1.00 90.00 125 GLU A C 1
ATOM 1023 O O . GLU A 1 125 ? 22.670 -5.100 -15.012 1.00 90.00 125 GLU A O 1
ATOM 1028 N N . THR A 1 126 ? 21.122 -3.555 -15.529 1.00 87.56 126 THR A N 1
ATOM 1029 C CA . THR A 1 126 ? 20.153 -4.018 -14.528 1.00 87.56 126 THR A CA 1
ATOM 1030 C C . THR A 1 126 ? 19.731 -5.458 -14.823 1.00 87.56 126 THR A C 1
ATOM 1032 O O . THR A 1 126 ? 19.116 -5.763 -15.851 1.00 87.56 126 THR A O 1
ATOM 1035 N N . SER A 1 127 ? 20.022 -6.333 -13.871 1.00 89.06 127 SER A N 1
ATOM 1036 C CA . SER A 1 127 ? 19.699 -7.752 -13.884 1.00 89.06 127 SER A CA 1
ATOM 1037 C C . SER A 1 127 ? 18.211 -8.030 -13.642 1.00 89.06 127 SER A C 1
ATOM 1039 O O . SER A 1 127 ? 17.431 -7.184 -13.205 1.00 89.06 127 SER A O 1
ATOM 1041 N N . GLU A 1 128 ? 17.790 -9.266 -13.912 1.00 88.69 128 GLU A N 1
ATOM 1042 C CA . GLU A 1 128 ? 16.435 -9.715 -13.580 1.00 88.69 128 GLU A CA 1
ATOM 1043 C C . GLU A 1 128 ? 16.183 -9.778 -12.069 1.00 88.69 128 GLU A C 1
ATOM 1045 O O . GLU A 1 128 ? 15.081 -9.458 -11.627 1.00 88.69 128 GLU A O 1
ATOM 1050 N N . ASN A 1 129 ? 17.210 -10.102 -11.280 1.00 90.44 129 ASN A N 1
ATOM 1051 C CA . ASN A 1 129 ? 17.115 -10.106 -9.822 1.00 90.44 129 ASN A CA 1
ATOM 1052 C C . ASN A 1 129 ? 16.858 -8.702 -9.271 1.00 90.44 129 ASN A C 1
ATOM 1054 O O . ASN A 1 129 ? 15.945 -8.539 -8.472 1.00 90.44 129 ASN A O 1
ATOM 1058 N N . GLU A 1 130 ? 17.563 -7.680 -9.762 1.00 88.62 130 GLU A N 1
ATOM 1059 C CA . GLU A 1 130 ? 17.306 -6.289 -9.357 1.00 88.62 130 GLU A CA 1
ATOM 1060 C C . GLU A 1 130 ? 15.888 -5.836 -9.735 1.00 88.62 130 GLU A C 1
ATOM 1062 O O . GLU A 1 130 ? 15.230 -5.127 -8.977 1.00 88.62 130 GLU A O 1
ATOM 1067 N N . ILE A 1 131 ? 15.362 -6.275 -10.887 1.00 88.62 131 ILE A N 1
ATOM 1068 C CA . ILE A 1 131 ? 13.958 -6.017 -11.243 1.00 88.62 131 ILE A CA 1
ATOM 1069 C C . ILE A 1 131 ? 13.020 -6.671 -10.220 1.00 88.62 131 ILE A C 1
ATOM 1071 O O . ILE A 1 131 ? 12.052 -6.035 -9.807 1.00 88.62 131 ILE A O 1
ATOM 1075 N N . ASN A 1 132 ? 13.293 -7.906 -9.800 1.00 90.69 132 ASN A N 1
ATOM 1076 C CA . ASN A 1 132 ? 12.482 -8.595 -8.796 1.00 90.69 132 ASN A CA 1
ATOM 1077 C C . ASN A 1 132 ? 12.548 -7.898 -7.432 1.00 90.69 132 ASN A C 1
ATOM 1079 O O . ASN A 1 132 ? 11.505 -7.699 -6.820 1.00 90.69 132 ASN A O 1
ATOM 1083 N N . GLU A 1 133 ? 13.727 -7.458 -6.993 1.00 90.94 133 GLU A N 1
ATOM 1084 C CA . GLU A 1 133 ? 13.896 -6.674 -5.762 1.00 90.94 133 GLU A CA 1
ATOM 1085 C C . GLU A 1 133 ? 13.066 -5.387 -5.798 1.00 90.94 133 GLU A C 1
ATOM 1087 O O . GLU A 1 133 ? 12.369 -5.069 -4.837 1.00 90.94 133 GLU A O 1
ATOM 1092 N N . ILE A 1 134 ? 13.045 -4.690 -6.938 1.00 89.56 134 ILE A N 1
ATOM 1093 C CA . ILE A 1 134 ? 12.189 -3.515 -7.139 1.00 89.56 134 ILE A CA 1
ATOM 1094 C C . ILE A 1 134 ? 10.706 -3.873 -7.004 1.00 89.56 134 ILE A C 1
ATOM 1096 O O . ILE A 1 134 ? 9.949 -3.138 -6.370 1.00 89.56 134 ILE A O 1
ATOM 1100 N N . ILE A 1 135 ? 10.267 -4.981 -7.609 1.00 91.25 135 ILE A N 1
ATOM 1101 C CA . ILE A 1 135 ? 8.874 -5.437 -7.516 1.00 91.25 135 ILE A CA 1
ATOM 1102 C C . ILE A 1 135 ? 8.500 -5.771 -6.067 1.00 91.25 135 ILE A C 1
ATOM 1104 O O . ILE A 1 135 ? 7.443 -5.331 -5.612 1.00 91.25 135 ILE A O 1
ATOM 1108 N N . ILE A 1 136 ? 9.369 -6.480 -5.345 1.00 90.81 136 ILE A N 1
ATOM 1109 C CA . ILE A 1 136 ? 9.189 -6.823 -3.928 1.00 90.81 136 ILE A CA 1
ATOM 1110 C C . ILE A 1 136 ? 9.093 -5.548 -3.087 1.00 90.81 136 ILE A C 1
ATOM 1112 O O . ILE A 1 136 ? 8.141 -5.387 -2.331 1.00 90.81 136 ILE A O 1
ATOM 1116 N N . ALA A 1 137 ? 9.995 -4.587 -3.293 1.00 86.25 137 ALA A N 1
ATOM 1117 C CA . ALA A 1 137 ? 9.982 -3.321 -2.569 1.00 86.25 137 ALA A CA 1
ATOM 1118 C C . ALA A 1 137 ? 8.693 -2.519 -2.807 1.00 86.25 137 ALA A C 1
ATOM 1120 O O . ALA A 1 137 ? 8.153 -1.922 -1.874 1.00 86.25 137 ALA A O 1
ATOM 1121 N N . ILE A 1 138 ? 8.152 -2.514 -4.031 1.00 85.19 138 ILE A N 1
ATOM 1122 C CA . ILE A 1 138 ? 6.841 -1.905 -4.311 1.00 85.19 138 ILE A CA 1
ATOM 1123 C C . ILE A 1 138 ? 5.741 -2.637 -3.535 1.00 85.19 138 ILE A C 1
ATOM 1125 O O . ILE A 1 138 ? 4.829 -2.002 -3.012 1.00 85.19 138 ILE A O 1
ATOM 1129 N N . PHE A 1 139 ? 5.814 -3.957 -3.435 1.00 87.31 139 PHE A N 1
ATOM 1130 C CA . PHE A 1 139 ? 4.825 -4.752 -2.722 1.00 87.31 139 PHE A CA 1
ATOM 1131 C C . PHE A 1 139 ? 4.835 -4.494 -1.213 1.00 87.31 139 PHE A C 1
ATOM 1133 O O . PHE A 1 139 ? 3.803 -4.132 -0.645 1.00 87.31 139 PHE A O 1
ATOM 1140 N N . ASP A 1 140 ? 6.010 -4.596 -0.599 1.00 84.75 140 ASP A N 1
ATOM 1141 C CA . ASP A 1 140 ? 6.208 -4.487 0.846 1.00 84.75 140 ASP A CA 1
ATOM 1142 C C . ASP A 1 140 ? 5.946 -3.076 1.368 1.00 84.75 140 ASP A C 1
ATOM 1144 O O . ASP A 1 140 ? 5.501 -2.906 2.498 1.00 84.75 140 ASP A O 1
ATOM 1148 N N . ASN A 1 141 ? 6.201 -2.050 0.551 1.00 79.19 141 ASN A N 1
ATOM 1149 C CA . ASN A 1 141 ? 6.010 -0.659 0.961 1.00 79.19 141 ASN A CA 1
ATOM 1150 C C . ASN A 1 141 ? 4.661 -0.066 0.516 1.00 79.19 141 ASN A C 1
ATOM 1152 O O . ASN A 1 141 ? 4.291 1.000 1.006 1.00 79.19 141 ASN A O 1
ATOM 1156 N N . TYR A 1 142 ? 3.914 -0.726 -0.383 1.00 78.19 142 TYR A N 1
ATOM 1157 C CA . TYR A 1 142 ? 2.613 -0.229 -0.858 1.00 78.19 142 TYR A CA 1
ATOM 1158 C C . TYR A 1 14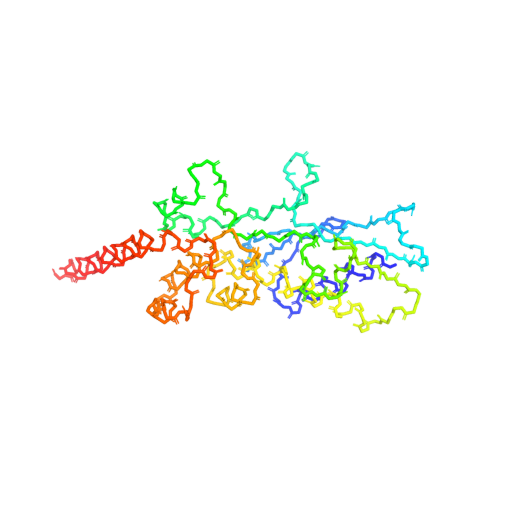2 ? 1.494 -1.253 -0.824 1.00 78.19 142 TYR A C 1
ATOM 1160 O O . TYR A 1 142 ? 0.474 -1.015 -0.181 1.00 78.19 142 TYR A O 1
ATOM 1168 N N .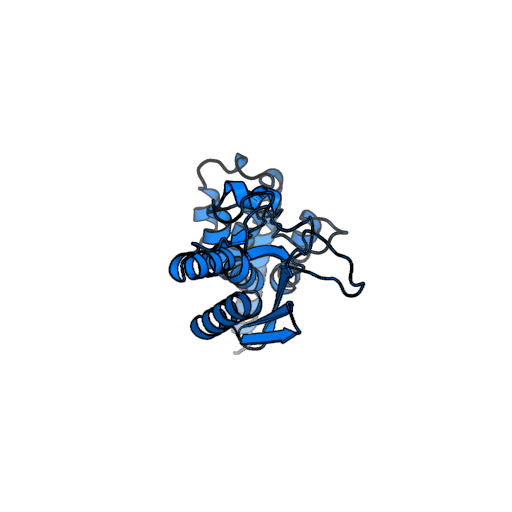 VAL A 1 143 ? 1.636 -2.357 -1.556 1.00 83.50 143 VAL A N 1
ATOM 1169 C CA . VAL A 1 143 ? 0.524 -3.287 -1.790 1.00 83.50 143 VAL A CA 1
ATOM 1170 C C . VAL A 1 143 ? 0.072 -3.931 -0.484 1.00 83.50 143 VAL A C 1
ATOM 1172 O O . VAL A 1 143 ? -1.122 -3.906 -0.178 1.00 83.50 143 VAL A O 1
ATOM 1175 N N . PHE A 1 144 ? 1.010 -4.473 0.298 1.00 85.94 144 PHE A N 1
ATOM 1176 C CA . PHE A 1 144 ? 0.689 -5.119 1.567 1.00 85.94 144 PHE A CA 1
ATOM 1177 C C . PHE A 1 144 ? 0.206 -4.131 2.631 1.00 85.94 144 PHE A C 1
ATOM 1179 O O . PHE A 1 144 ? -0.899 -4.361 3.126 1.00 85.94 144 PHE A O 1
ATOM 1186 N N . PRO A 1 145 ? 0.903 -3.010 2.914 1.00 81.06 145 PRO A N 1
ATOM 1187 C CA . PRO A 1 145 ? 0.408 -2.023 3.872 1.00 81.06 145 PRO A CA 1
ATOM 1188 C C . PRO A 1 145 ? -0.993 -1.506 3.531 1.00 81.06 145 PRO A C 1
ATOM 1190 O O . PRO A 1 145 ? -1.853 -1.427 4.406 1.00 81.06 145 PRO A O 1
ATOM 1193 N N . MET A 1 146 ? -1.266 -1.225 2.249 1.00 77.50 146 MET A N 1
ATOM 1194 C CA . MET A 1 146 ? -2.584 -0.774 1.793 1.00 77.50 146 MET A CA 1
ATOM 1195 C C . MET A 1 146 ? -3.659 -1.838 2.023 1.00 77.50 146 MET A C 1
ATOM 1197 O O . MET A 1 146 ? -4.715 -1.533 2.576 1.00 77.50 146 MET A O 1
ATOM 1201 N N . LYS A 1 147 ? -3.392 -3.092 1.635 1.00 83.38 147 LYS A N 1
ATOM 1202 C CA . LYS A 1 147 ? -4.310 -4.216 1.862 1.00 83.38 147 LYS A CA 1
ATOM 1203 C C . LYS A 1 147 ? -4.570 -4.411 3.356 1.00 83.38 147 LYS A C 1
ATOM 1205 O O . LYS A 1 147 ? -5.720 -4.465 3.781 1.00 83.38 147 LYS A O 1
ATOM 1210 N N . ASN A 1 148 ? -3.510 -4.525 4.152 1.00 83.69 148 ASN A N 1
ATOM 1211 C CA . ASN A 1 148 ? -3.596 -4.822 5.579 1.00 83.69 148 ASN A CA 1
ATOM 1212 C C . ASN A 1 148 ? -4.366 -3.728 6.320 1.00 83.69 148 ASN A C 1
ATOM 1214 O O . ASN A 1 148 ? -5.261 -4.044 7.102 1.00 83.69 148 ASN A O 1
ATOM 1218 N N . TYR A 1 149 ? -4.073 -2.460 6.024 1.00 77.25 149 TYR A N 1
ATOM 1219 C CA . TYR A 1 149 ? -4.797 -1.329 6.589 1.00 77.25 149 TYR A CA 1
ATOM 1220 C C . TYR A 1 149 ? -6.272 -1.322 6.160 1.00 77.25 149 TYR A C 1
ATOM 1222 O O . TYR A 1 149 ? -7.151 -1.184 7.009 1.00 77.25 149 TYR A O 1
ATOM 1230 N N . TYR A 1 150 ? -6.567 -1.535 4.872 1.00 76.12 150 TYR A N 1
ATOM 1231 C CA . TYR A 1 150 ? -7.941 -1.512 4.365 1.00 76.12 150 TYR A CA 1
ATOM 1232 C C . TYR A 1 150 ? -8.856 -2.540 5.044 1.00 76.12 150 TYR A C 1
ATOM 1234 O O . TYR A 1 150 ? -9.998 -2.227 5.386 1.00 76.12 150 TYR A O 1
ATOM 1242 N N . PHE A 1 151 ? -8.343 -3.751 5.264 1.00 77.06 151 PHE A N 1
ATOM 1243 C CA . PHE A 1 151 ? -9.079 -4.831 5.921 1.00 77.06 151 PHE A CA 1
ATOM 1244 C C . PHE A 1 151 ? -8.947 -4.824 7.452 1.00 77.06 151 PHE A C 1
ATOM 1246 O O . PHE A 1 151 ? -9.458 -5.734 8.099 1.00 77.06 151 PHE A O 1
ATOM 1253 N N . GLY A 1 152 ? -8.272 -3.831 8.045 1.00 75.88 152 GLY A N 1
ATOM 1254 C CA . GLY A 1 152 ? -8.064 -3.758 9.495 1.00 75.88 152 GLY A CA 1
ATOM 1255 C C . GLY A 1 152 ? -7.328 -4.977 10.062 1.00 75.88 152 GLY A C 1
ATOM 1256 O O . GLY A 1 152 ? -7.615 -5.400 11.178 1.00 75.88 152 GLY A O 1
ATOM 1257 N N . SER A 1 153 ? -6.425 -5.574 9.281 1.00 84.12 153 SER A N 1
ATOM 1258 C CA . SER A 1 153 ? -5.642 -6.754 9.659 1.00 84.12 153 SER A CA 1
ATOM 1259 C C . SER A 1 153 ? -4.649 -6.416 10.770 1.00 84.12 153 SER A C 1
ATOM 1261 O O . SER A 1 153 ? -4.025 -5.358 10.727 1.00 84.12 153 SER A O 1
ATOM 1263 N N . ASN A 1 154 ? -4.402 -7.341 11.701 1.00 85.50 154 ASN A N 1
ATOM 1264 C CA . ASN A 1 154 ? -3.381 -7.166 12.745 1.00 85.50 154 ASN A CA 1
ATOM 1265 C C . ASN A 1 154 ? -1.972 -6.901 12.170 1.00 85.50 154 ASN A C 1
ATOM 1267 O O . ASN A 1 154 ? -1.228 -6.108 12.737 1.00 85.50 154 ASN A O 1
ATOM 1271 N N . LEU A 1 155 ? -1.644 -7.475 11.005 1.00 88.56 155 LEU A N 1
ATOM 1272 C CA . LEU A 1 155 ? -0.404 -7.208 10.256 1.00 88.56 155 LEU A CA 1
ATOM 1273 C C . LEU A 1 155 ? -0.157 -5.716 9.977 1.00 88.56 155 LEU A C 1
ATOM 1275 O O . LEU A 1 155 ? 0.990 -5.281 9.933 1.00 88.56 155 LEU A O 1
ATOM 1279 N N . ALA A 1 156 ? -1.213 -4.905 9.853 1.00 83.25 156 ALA A N 1
ATOM 1280 C CA . ALA A 1 156 ? -1.059 -3.469 9.645 1.00 83.25 156 ALA A CA 1
ATOM 1281 C C . ALA A 1 156 ? -0.369 -2.776 10.831 1.00 83.25 156 ALA A C 1
ATOM 1283 O O . ALA A 1 156 ? 0.252 -1.736 10.646 1.00 83.25 156 ALA A O 1
ATOM 1284 N N . ILE A 1 157 ? -0.449 -3.334 12.044 1.00 84.81 157 ILE A N 1
ATOM 1285 C CA . ILE A 1 157 ? 0.261 -2.797 13.211 1.00 84.81 157 ILE A CA 1
ATOM 1286 C C . ILE A 1 157 ? 1.774 -2.880 12.987 1.00 84.81 157 ILE A C 1
ATOM 1288 O O . ILE A 1 157 ? 2.480 -1.906 13.241 1.00 84.81 157 ILE A O 1
ATOM 1292 N N . GLU A 1 158 ? 2.275 -4.005 12.474 1.00 85.69 158 GLU A N 1
ATOM 1293 C CA . GLU A 1 158 ? 3.697 -4.169 12.148 1.00 85.69 158 GLU A CA 1
ATOM 1294 C C . GLU A 1 158 ? 4.125 -3.203 11.036 1.00 85.69 158 GLU A C 1
ATOM 1296 O O . GLU A 1 158 ? 5.160 -2.542 11.164 1.00 85.69 158 GLU A O 1
ATOM 1301 N N . ASP A 1 159 ? 3.291 -3.040 10.003 1.00 84.25 159 ASP A N 1
ATOM 1302 C CA . ASP A 1 159 ? 3.518 -2.083 8.912 1.00 84.25 159 ASP A CA 1
ATOM 1303 C C . ASP A 1 159 ? 3.648 -0.638 9.444 1.00 84.25 159 ASP A C 1
ATOM 1305 O O . ASP A 1 159 ? 4.577 0.095 9.080 1.00 84.25 159 ASP A O 1
ATOM 1309 N N . ILE A 1 160 ? 2.759 -0.237 10.364 1.00 80.56 160 ILE A N 1
ATOM 1310 C CA . ILE A 1 160 ? 2.778 1.085 11.010 1.00 80.56 160 ILE A CA 1
ATOM 1311 C C . ILE A 1 160 ? 4.016 1.252 11.887 1.00 80.56 160 ILE A C 1
ATOM 1313 O O . ILE A 1 160 ? 4.656 2.300 11.844 1.00 80.56 160 ILE A O 1
ATOM 1317 N N . LEU A 1 161 ? 4.374 0.246 12.685 1.00 82.38 161 LEU A N 1
ATOM 1318 C CA . LEU A 1 161 ? 5.543 0.316 13.564 1.00 82.38 161 LEU A CA 1
ATOM 1319 C C . LEU A 1 161 ? 6.851 0.412 12.771 1.00 82.38 161 LEU A C 1
ATOM 1321 O O . LEU A 1 161 ? 7.769 1.110 13.206 1.00 82.38 161 LEU A O 1
ATOM 1325 N N . LYS A 1 162 ? 6.927 -0.242 11.605 1.00 81.62 162 LYS A N 1
ATOM 1326 C CA . LYS A 1 162 ? 8.074 -0.153 10.695 1.00 81.62 162 LYS A CA 1
ATOM 1327 C C . LYS A 1 162 ? 8.213 1.255 10.116 1.00 81.62 162 LYS A C 1
ATOM 1329 O O . LYS A 1 162 ? 9.314 1.799 10.121 1.00 81.62 162 LYS A O 1
ATOM 1334 N N . ASN A 1 163 ? 7.111 1.852 9.653 1.00 76.31 163 ASN A N 1
ATOM 1335 C CA . ASN A 1 163 ? 7.122 3.134 8.943 1.00 76.31 163 ASN A CA 1
ATOM 1336 C C . ASN A 1 163 ? 6.003 4.087 9.415 1.00 76.31 163 ASN A C 1
ATOM 1338 O O . ASN A 1 163 ? 5.118 4.430 8.627 1.00 76.31 163 ASN A O 1
ATOM 1342 N N . PRO A 1 164 ? 6.041 4.602 10.656 1.00 77.00 164 PRO A N 1
ATOM 1343 C CA . PRO A 1 164 ? 4.915 5.339 11.237 1.00 77.00 164 PRO A CA 1
ATOM 1344 C C . PRO A 1 164 ? 4.627 6.670 10.539 1.00 77.00 164 PRO A C 1
ATOM 1346 O O . PRO A 1 164 ? 3.482 7.106 10.501 1.00 77.00 164 PRO A O 1
ATOM 1349 N N . SER A 1 165 ? 5.634 7.300 9.926 1.00 72.81 165 SER A N 1
ATOM 1350 C CA . SER A 1 165 ? 5.455 8.525 9.130 1.00 72.81 165 SER A CA 1
ATOM 1351 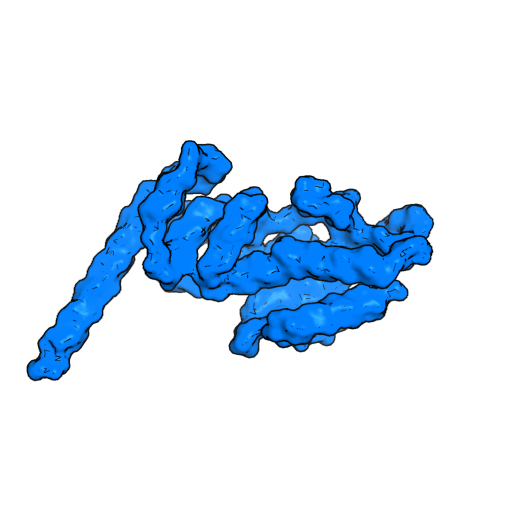C C . SER A 1 165 ? 4.626 8.315 7.863 1.00 72.81 165 SER A C 1
ATOM 1353 O O . SER A 1 165 ? 4.163 9.284 7.274 1.00 72.81 165 SER A O 1
ATOM 1355 N N . SER A 1 166 ? 4.437 7.059 7.453 1.00 70.69 166 SER A N 1
ATOM 1356 C CA . SER A 1 166 ? 3.542 6.685 6.360 1.00 70.69 166 SER A CA 1
ATOM 1357 C C . SER A 1 166 ? 2.073 6.799 6.745 1.00 70.69 166 SER A C 1
ATOM 1359 O O . SER A 1 166 ? 1.214 6.552 5.908 1.00 70.69 166 SER A O 1
ATOM 1361 N N . TYR A 1 167 ? 1.759 7.134 7.998 1.00 71.81 167 TYR A N 1
ATOM 1362 C CA . TYR A 1 167 ? 0.398 7.226 8.497 1.00 71.81 167 TYR A CA 1
ATOM 1363 C C . TYR A 1 167 ? 0.141 8.621 9.088 1.00 71.81 167 TYR A C 1
ATOM 1365 O O . TYR A 1 167 ? 0.985 9.165 9.796 1.00 71.81 167 TYR A O 1
ATOM 1373 N N . LYS A 1 168 ? -1.027 9.217 8.798 1.00 71.88 168 LYS A N 1
ATOM 1374 C CA . LYS A 1 168 ? -1.462 10.521 9.355 1.00 71.88 168 LYS A CA 1
ATOM 1375 C C . LYS A 1 168 ? -1.653 10.402 10.874 1.00 71.88 168 LYS A C 1
ATOM 1377 O O . LYS A 1 168 ? -1.231 11.282 11.619 1.00 71.88 168 LYS A O 1
ATOM 1382 N N . TYR A 1 169 ? -2.219 9.273 11.308 1.00 74.19 169 TYR A N 1
ATOM 1383 C CA . TYR A 1 169 ? -2.545 8.961 12.703 1.00 74.19 169 TYR A CA 1
ATOM 1384 C C . TYR A 1 169 ? -2.049 7.557 13.083 1.00 74.19 169 TYR A C 1
ATOM 1386 O O . TYR A 1 169 ? -2.856 6.632 13.219 1.00 74.19 169 TYR A O 1
ATOM 1394 N N . PRO A 1 170 ? -0.723 7.345 13.159 1.00 78.31 170 PRO A N 1
ATOM 1395 C CA . PRO A 1 170 ? -0.135 6.018 13.324 1.00 78.31 170 PRO A CA 1
ATOM 1396 C C . PRO A 1 170 ? -0.584 5.341 14.618 1.00 78.31 170 PRO A C 1
ATOM 1398 O O . PRO A 1 170 ? -1.045 4.201 14.590 1.00 78.31 170 PRO A O 1
ATOM 1401 N N . LEU A 1 171 ? -0.491 6.037 15.752 1.00 79.44 171 LEU A N 1
ATOM 1402 C CA . LEU A 1 171 ? -0.792 5.431 17.043 1.00 79.44 171 LEU A CA 1
ATOM 1403 C C . LEU A 1 171 ? -2.281 5.157 17.193 1.00 79.44 171 LEU A C 1
ATOM 1405 O O . LEU A 1 171 ? -2.684 4.082 17.625 1.00 79.44 171 LEU A O 1
ATOM 1409 N N . SER A 1 172 ? -3.101 6.109 16.777 1.00 78.75 172 SER A N 1
ATOM 1410 C CA . SER A 1 172 ? -4.543 5.961 16.839 1.00 78.75 172 SER A CA 1
ATOM 1411 C C . SER A 1 172 ? -5.041 4.838 15.928 1.00 78.75 172 SER A C 1
ATOM 1413 O O . SER A 1 172 ? -5.931 4.079 16.303 1.00 78.75 172 SER A O 1
ATOM 1415 N N . THR A 1 173 ? -4.415 4.671 14.759 1.00 78.50 173 THR A N 1
ATOM 1416 C CA . THR A 1 173 ? -4.685 3.539 13.866 1.00 78.50 173 THR A CA 1
ATOM 1417 C C . THR A 1 173 ? -4.327 2.205 14.521 1.00 78.50 173 THR A C 1
ATOM 1419 O O . THR A 1 173 ? -5.113 1.266 14.421 1.00 78.50 173 THR A O 1
ATOM 1422 N N . ILE A 1 174 ? -3.189 2.115 15.221 1.00 82.00 174 ILE A N 1
ATOM 1423 C CA . ILE A 1 174 ? -2.822 0.906 15.978 1.00 82.00 174 ILE A CA 1
ATOM 1424 C C . ILE A 1 174 ? -3.912 0.573 17.000 1.00 82.00 174 ILE A C 1
ATOM 1426 O O . ILE A 1 174 ? -4.382 -0.558 17.022 1.00 82.00 174 ILE A O 1
ATOM 1430 N N . LEU A 1 175 ? -4.360 1.548 17.798 1.00 80.06 175 LEU A N 1
ATOM 1431 C CA . LEU A 1 175 ? -5.392 1.329 18.821 1.00 80.06 175 LEU A CA 1
ATOM 1432 C C . LEU A 1 175 ? -6.708 0.814 18.221 1.00 80.06 175 LEU A C 1
ATOM 1434 O O . LEU A 1 175 ? -7.300 -0.126 18.749 1.00 80.06 175 LEU A O 1
ATOM 1438 N N . LEU A 1 176 ? -7.135 1.389 17.093 1.00 79.25 176 LEU A N 1
ATOM 1439 C CA . LEU A 1 176 ? -8.344 0.976 16.378 1.00 79.25 176 LEU A CA 1
ATOM 1440 C C . LEU A 1 176 ? -8.246 -0.458 15.858 1.00 79.25 176 LEU A C 1
ATOM 1442 O O . LEU A 1 176 ? -9.168 -1.249 16.047 1.00 79.25 176 LEU A O 1
ATOM 1446 N N . ILE A 1 177 ? -7.126 -0.805 15.222 1.00 80.69 177 ILE A N 1
ATOM 1447 C CA . ILE A 1 177 ? -6.901 -2.154 14.695 1.00 80.69 177 ILE A CA 1
ATOM 1448 C C . ILE A 1 177 ? -6.809 -3.161 15.840 1.00 80.69 177 ILE A C 1
ATOM 1450 O O . ILE A 1 177 ? -7.428 -4.220 15.763 1.00 80.69 177 ILE A O 1
ATOM 1454 N N . SER A 1 178 ? -6.117 -2.820 16.928 1.00 82.81 178 SER A N 1
ATOM 1455 C CA . SER A 1 178 ? -6.064 -3.659 18.123 1.00 82.81 178 SER A CA 1
ATOM 1456 C C . SER A 1 178 ? -7.454 -3.918 18.686 1.00 82.81 178 SER A C 1
ATOM 1458 O O . SER A 1 178 ? -7.782 -5.066 18.971 1.00 82.81 178 SER A O 1
ATOM 1460 N N . HIS A 1 179 ? -8.302 -2.892 18.777 1.00 79.25 179 HIS A N 1
ATOM 1461 C CA . HIS A 1 179 ? -9.673 -3.069 19.240 1.00 79.25 179 HIS A CA 1
ATOM 1462 C C . HIS A 1 179 ? -10.501 -3.954 18.292 1.00 79.25 179 HIS A C 1
ATOM 1464 O O . HIS A 1 179 ? -11.131 -4.901 18.757 1.00 79.25 179 HIS A O 1
ATOM 1470 N N . LEU A 1 180 ? -10.445 -3.715 16.974 1.00 78.69 180 LEU A N 1
ATOM 1471 C CA . LEU A 1 180 ? -11.147 -4.521 15.961 1.00 78.69 180 LEU A CA 1
ATOM 1472 C C . LEU A 1 180 ? -10.739 -5.997 15.977 1.00 78.69 180 LEU A C 1
ATOM 1474 O O . LEU A 1 180 ? -11.562 -6.872 15.721 1.00 78.69 180 LEU A O 1
ATOM 1478 N N . GLN A 1 181 ? -9.472 -6.269 16.276 1.00 83.06 181 GLN A N 1
ATOM 1479 C CA . GLN A 1 181 ? -8.908 -7.615 16.322 1.00 83.06 181 GLN A CA 1
ATOM 1480 C C . GLN A 1 181 ? -8.948 -8.233 17.732 1.00 83.06 181 GLN A C 1
ATOM 1482 O O . GLN A 1 181 ? -8.369 -9.296 17.943 1.00 83.06 181 GLN A O 1
ATOM 1487 N N . ASN A 1 182 ? -9.621 -7.591 18.699 1.00 81.56 182 ASN A N 1
ATOM 1488 C CA . ASN A 1 182 ? -9.680 -8.006 20.109 1.00 81.56 182 ASN A CA 1
ATOM 1489 C C . ASN A 1 182 ? -8.301 -8.247 20.747 1.00 81.56 182 ASN A C 1
ATOM 1491 O O . ASN A 1 182 ? -8.142 -9.100 21.620 1.00 81.56 182 ASN A O 1
ATOM 1495 N N . LEU A 1 183 ? -7.297 -7.491 20.315 1.00 83.50 183 LEU A N 1
ATOM 1496 C CA . LEU A 1 183 ? -5.961 -7.526 20.889 1.00 83.50 183 LEU A CA 1
ATOM 1497 C C . LEU A 1 183 ? -5.938 -6.698 22.175 1.00 83.50 183 LEU A C 1
ATOM 1499 O O . LEU A 1 183 ? -6.609 -5.669 22.283 1.00 83.50 183 LEU A O 1
ATOM 1503 N N . GLU A 1 184 ? -5.137 -7.129 23.146 1.00 78.06 184 GLU A N 1
ATOM 1504 C CA . GLU A 1 184 ? -4.920 -6.372 24.378 1.00 78.06 184 GLU A CA 1
ATOM 1505 C C . GLU A 1 184 ? -4.312 -5.002 24.060 1.00 78.06 184 GLU A C 1
ATOM 1507 O O . GLU A 1 184 ? -3.137 -4.876 23.709 1.00 78.06 184 GLU A O 1
ATOM 1512 N N . ILE A 1 185 ? -5.136 -3.962 24.190 1.00 67.19 185 ILE A N 1
ATOM 1513 C CA . ILE A 1 185 ? -4.764 -2.573 23.906 1.00 67.19 185 ILE A CA 1
ATOM 1514 C C . ILE A 1 185 ? -3.628 -2.116 24.838 1.00 67.19 185 ILE A C 1
ATOM 1516 O O . ILE A 1 185 ? -2.737 -1.382 24.408 1.00 67.19 185 ILE A O 1
ATOM 1520 N N . ASP A 1 186 ? -3.594 -2.628 26.072 1.00 60.75 186 ASP A N 1
ATOM 1521 C CA . ASP A 1 186 ? -2.586 -2.311 27.092 1.00 60.75 186 ASP A CA 1
ATOM 1522 C C . ASP A 1 186 ? -1.154 -2.678 26.664 1.00 60.75 186 ASP A C 1
ATOM 1524 O O . ASP A 1 186 ? -0.189 -2.013 27.057 1.00 60.75 186 ASP A O 1
ATOM 1528 N N . ASN A 1 187 ? -0.997 -3.656 25.763 1.00 60.34 187 ASN A N 1
ATOM 1529 C CA . ASN A 1 187 ? 0.302 -3.993 25.175 1.00 60.34 187 ASN A CA 1
ATOM 1530 C C . ASN A 1 187 ? 0.830 -2.886 24.241 1.00 60.34 187 ASN A C 1
ATOM 1532 O O . ASN A 1 187 ? 2.042 -2.742 24.076 1.00 60.34 187 ASN A O 1
ATOM 1536 N N . PHE A 1 188 ? -0.055 -2.050 23.688 1.00 56.69 188 PHE A N 1
ATOM 1537 C CA . PHE A 1 188 ? 0.280 -0.930 22.798 1.00 56.69 188 PHE A CA 1
ATOM 1538 C C . PHE A 1 188 ? 0.320 0.424 23.525 1.00 56.69 188 PHE A C 1
ATOM 1540 O O . PHE A 1 188 ? 1.007 1.342 23.080 1.00 56.69 188 PHE A O 1
ATOM 1547 N N . VAL A 1 189 ? -0.327 0.547 24.689 1.00 53.00 189 VAL A N 1
ATOM 1548 C CA . VAL A 1 189 ? -0.142 1.689 25.609 1.00 53.00 189 VAL A CA 1
ATOM 1549 C C . VAL A 1 189 ? 1.270 1.673 26.223 1.00 53.00 189 VAL A C 1
ATOM 1551 O O . VAL A 1 189 ? 1.843 2.724 26.507 1.00 53.00 189 VAL A O 1
ATOM 1554 N N . ASN A 1 190 ? 1.891 0.489 26.310 1.00 49.44 190 ASN A N 1
ATOM 1555 C CA . ASN A 1 190 ? 3.281 0.275 26.730 1.00 49.44 190 ASN A CA 1
ATOM 1556 C C . ASN A 1 190 ? 4.343 0.517 25.638 1.00 49.44 190 ASN A C 1
ATOM 1558 O O . ASN A 1 190 ? 5.515 0.161 25.827 1.00 49.44 190 ASN A O 1
ATOM 1562 N N . ILE A 1 191 ? 4.007 1.156 24.507 1.00 54.88 191 ILE A N 1
ATOM 1563 C CA . ILE A 1 191 ? 5.048 1.660 23.603 1.00 54.88 191 ILE A CA 1
ATOM 1564 C C . ILE A 1 191 ? 5.881 2.657 24.410 1.00 54.88 191 ILE A C 1
ATOM 1566 O O . ILE A 1 191 ? 5.397 3.727 24.762 1.00 54.88 191 ILE A O 1
ATOM 1570 N N . LYS A 1 192 ? 7.137 2.297 24.708 1.00 50.38 192 LYS A N 1
ATOM 1571 C CA . LYS A 1 192 ? 8.074 2.963 25.640 1.00 50.38 192 LYS A CA 1
ATOM 1572 C C . LYS A 1 192 ? 8.270 4.483 25.473 1.00 50.38 192 LYS A C 1
ATOM 1574 O O . LYS A 1 192 ? 9.071 5.062 26.200 1.00 50.38 192 LYS A O 1
ATOM 1579 N N . ASN A 1 193 ? 7.603 5.142 24.527 1.00 60.62 193 ASN A N 1
ATOM 1580 C CA . ASN A 1 193 ? 7.498 6.592 24.440 1.00 60.62 193 ASN A CA 1
ATOM 1581 C C . ASN A 1 193 ? 6.343 7.004 23.490 1.00 60.62 193 ASN A C 1
ATOM 1583 O O . ASN A 1 193 ? 6.605 7.242 22.307 1.00 60.62 193 ASN A O 1
ATOM 1587 N N . PRO A 1 194 ? 5.083 7.123 23.956 1.00 58.16 194 PRO A N 1
ATOM 1588 C CA . PRO A 1 194 ? 3.938 7.486 23.107 1.00 58.16 194 PRO A CA 1
ATOM 1589 C C . PRO A 1 194 ? 4.126 8.840 22.413 1.00 58.16 194 PRO A C 1
ATOM 1591 O O . PRO A 1 194 ? 3.662 9.039 21.297 1.00 58.16 194 PRO A O 1
ATOM 1594 N N . ARG A 1 195 ? 4.910 9.743 23.025 1.00 60.94 195 ARG A N 1
ATOM 1595 C CA . ARG A 1 195 ? 5.275 11.062 22.477 1.00 60.94 195 ARG A CA 1
ATOM 1596 C C . ARG A 1 195 ? 6.069 10.995 21.168 1.00 60.94 195 ARG A C 1
ATOM 1598 O O . ARG A 1 195 ? 6.256 12.025 20.532 1.00 60.94 195 ARG A O 1
ATOM 1605 N N . LYS A 1 196 ? 6.560 9.815 20.767 1.00 65.38 196 LYS A N 1
ATOM 1606 C CA . LYS A 1 196 ? 7.171 9.611 19.445 1.00 65.38 196 LYS A CA 1
ATOM 1607 C C . LYS A 1 196 ? 6.153 9.690 18.309 1.00 65.38 196 LYS A C 1
ATOM 1609 O O . LYS A 1 196 ? 6.564 9.909 17.173 1.00 65.38 196 LYS A O 1
ATOM 1614 N N . PHE A 1 197 ? 4.863 9.525 18.598 1.00 69.75 197 PHE A N 1
ATOM 1615 C CA . PHE A 1 197 ? 3.815 9.618 17.593 1.00 69.75 197 PHE A CA 1
ATOM 1616 C C . PHE A 1 197 ? 3.179 11.014 17.582 1.00 69.75 197 PHE A C 1
ATOM 1618 O O . PHE A 1 197 ? 2.846 11.551 18.648 1.00 69.75 197 PHE A O 1
ATOM 1625 N N . PRO A 1 198 ? 2.995 11.610 16.390 1.00 67.38 198 PRO A N 1
ATOM 1626 C CA . PRO A 1 198 ? 2.486 12.974 16.243 1.00 67.38 198 PRO A CA 1
ATOM 1627 C C . PRO A 1 198 ? 1.040 13.133 16.737 1.00 67.38 198 PRO A C 1
ATOM 1629 O O . PRO A 1 198 ? 0.637 14.224 17.136 1.00 67.38 198 PRO A O 1
ATOM 1632 N N . ASP A 1 199 ? 0.272 12.046 16.758 1.00 73.12 199 ASP A N 1
ATOM 1633 C CA . ASP A 1 199 ? -1.135 11.989 17.153 1.00 73.12 199 ASP A CA 1
ATOM 1634 C C . ASP A 1 199 ? -1.352 11.578 18.616 1.00 73.12 199 ASP A C 1
ATOM 1636 O O . ASP A 1 199 ? -2.484 11.437 19.073 1.00 73.12 199 ASP A O 1
ATOM 1640 N N . SER A 1 200 ? -0.272 11.463 19.393 1.00 76.06 200 SER A N 1
ATOM 1641 C CA . SER A 1 200 ? -0.323 11.017 20.790 1.00 76.06 200 SER A CA 1
ATOM 1642 C C . SER A 1 200 ? -1.167 11.895 21.723 1.0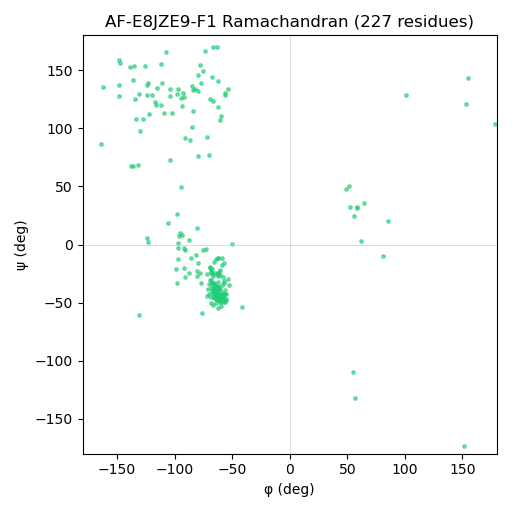0 76.06 200 SER A C 1
ATOM 1644 O O . SER A 1 200 ? -1.649 11.427 22.752 1.00 76.06 200 SER A O 1
ATOM 1646 N N . LYS A 1 201 ? -1.403 13.158 21.357 1.00 75.62 201 LYS A N 1
ATOM 1647 C CA . LYS A 1 201 ? -2.277 14.080 22.101 1.00 75.62 201 LYS A CA 1
ATOM 1648 C C . LYS A 1 201 ? -3.741 13.621 22.179 1.00 75.62 201 LYS A C 1
ATOM 1650 O O . LYS A 1 201 ? -4.427 14.001 23.120 1.00 75.62 201 LYS A O 1
ATOM 1655 N N . ASN A 1 202 ? -4.197 12.796 21.235 1.00 72.00 202 ASN A N 1
ATOM 1656 C CA . ASN A 1 202 ? -5.593 12.361 21.142 1.00 72.00 202 ASN A CA 1
ATOM 1657 C C . ASN A 1 202 ? -5.838 10.984 21.795 1.00 72.00 202 ASN A C 1
ATOM 1659 O O . ASN A 1 202 ? -6.978 10.535 21.854 1.00 72.00 202 ASN A O 1
ATOM 1663 N N . ILE A 1 203 ? -4.796 10.311 22.311 1.00 77.38 203 ILE A N 1
ATOM 1664 C CA . ILE A 1 203 ? -4.882 8.919 22.800 1.00 77.38 203 ILE A CA 1
ATOM 1665 C C . ILE A 1 203 ? -5.965 8.738 23.862 1.00 77.38 203 ILE A C 1
ATOM 1667 O O . ILE A 1 203 ? -6.731 7.789 23.765 1.00 77.38 203 ILE A O 1
ATOM 1671 N N . SER A 1 204 ? -6.017 9.611 24.877 1.00 76.38 204 SER A N 1
ATOM 1672 C CA . SER A 1 204 ? -6.947 9.435 26.004 1.00 76.38 204 SER A CA 1
ATOM 1673 C C . SER A 1 204 ? -8.392 9.400 25.518 1.00 76.38 204 SER A C 1
ATOM 1675 O O . SER A 1 204 ? -9.122 8.471 25.833 1.00 76.38 204 SER A O 1
ATOM 1677 N N . GLN A 1 205 ? -8.760 10.361 24.669 1.00 75.75 205 GLN A N 1
ATOM 1678 C CA . GLN A 1 205 ? -10.102 10.459 24.105 1.00 75.75 205 GLN A CA 1
ATOM 1679 C C . GLN A 1 205 ? -10.448 9.233 23.248 1.00 75.75 205 GLN A C 1
ATOM 1681 O O . GLN A 1 205 ? -11.564 8.728 23.304 1.00 75.75 205 GLN A O 1
ATOM 1686 N N . ILE A 1 206 ? -9.483 8.730 22.477 1.00 76.19 206 ILE A N 1
ATOM 1687 C CA . ILE A 1 206 ? -9.668 7.542 21.640 1.00 76.19 206 ILE A CA 1
ATOM 1688 C C . ILE A 1 206 ? -9.841 6.292 22.506 1.00 76.19 206 ILE A C 1
ATOM 1690 O O . ILE A 1 206 ? -10.752 5.512 22.256 1.00 76.19 206 ILE A O 1
ATOM 1694 N N . LEU A 1 207 ? -9.022 6.108 23.544 1.00 79.44 207 LEU A N 1
ATOM 1695 C CA . LEU A 1 207 ? -9.160 4.989 24.479 1.00 79.44 207 LEU A CA 1
ATOM 1696 C C . LEU A 1 207 ? -10.520 5.007 25.183 1.00 79.44 207 LEU A C 1
ATOM 1698 O O . LEU A 1 207 ? -11.178 3.971 25.235 1.00 79.44 207 LEU A O 1
ATOM 1702 N N . ASP A 1 208 ? -10.962 6.173 25.658 1.00 80.62 208 ASP A N 1
ATOM 1703 C CA . ASP A 1 208 ? -12.264 6.329 26.315 1.00 80.62 208 ASP A CA 1
ATOM 1704 C C . ASP A 1 208 ? -13.412 5.889 25.390 1.00 80.62 208 ASP A C 1
ATOM 1706 O O . ASP A 1 208 ? -14.298 5.138 25.808 1.00 80.62 208 ASP A O 1
ATOM 1710 N N . LEU A 1 209 ? -13.361 6.282 24.111 1.00 77.81 209 LEU A N 1
ATOM 1711 C CA . LEU A 1 209 ? -14.343 5.871 23.104 1.00 77.81 209 LEU A CA 1
ATOM 1712 C C . LEU A 1 209 ? -14.292 4.364 22.814 1.00 77.81 209 LEU A C 1
ATOM 1714 O O . LEU A 1 209 ? -15.338 3.715 22.773 1.00 77.81 209 LEU A O 1
ATOM 1718 N N . LEU A 1 210 ? -13.099 3.780 22.666 1.00 77.62 210 LEU A N 1
ATOM 1719 C CA . LEU A 1 210 ? -12.941 2.341 22.413 1.00 77.62 210 LEU A CA 1
ATOM 1720 C C . LEU A 1 210 ? -13.443 1.494 23.595 1.00 77.62 210 LEU A C 1
ATOM 1722 O O . LEU A 1 210 ? -14.125 0.487 23.394 1.00 77.62 210 LEU A O 1
ATOM 1726 N N . PHE A 1 211 ? -13.163 1.906 24.835 1.00 81.25 211 PHE A N 1
ATOM 1727 C CA . PHE A 1 211 ? -13.655 1.211 26.026 1.00 81.25 211 PHE A CA 1
ATOM 1728 C C . PHE A 1 211 ? -15.174 1.326 26.180 1.00 81.25 211 PHE A C 1
ATOM 1730 O O . PHE A 1 211 ? -15.830 0.333 26.510 1.00 81.25 211 PHE A O 1
ATOM 1737 N N . ALA A 1 212 ? -15.751 2.500 25.904 1.00 79.31 212 ALA A N 1
ATOM 1738 C CA . ALA A 1 212 ? -17.200 2.684 25.898 1.00 79.31 212 ALA A CA 1
ATOM 1739 C C . ALA A 1 212 ? -17.877 1.791 24.845 1.00 79.31 212 ALA A C 1
ATOM 1741 O O . ALA A 1 212 ? -18.864 1.116 25.145 1.00 79.31 212 ALA A O 1
ATOM 1742 N N . HIS A 1 213 ? -17.309 1.726 23.638 1.00 75.69 213 HIS A N 1
ATOM 1743 C CA . HIS A 1 213 ? -17.809 0.884 22.557 1.00 75.69 213 HIS A CA 1
ATOM 1744 C C . HIS A 1 213 ? -17.778 -0.609 22.922 1.00 75.69 213 HIS A C 1
ATOM 1746 O O . HIS A 1 213 ? -18.798 -1.292 22.804 1.00 75.69 213 HIS A O 1
ATOM 1752 N N . LYS A 1 214 ? -16.654 -1.107 23.459 1.00 74.44 214 LYS A N 1
ATOM 1753 C CA . LYS A 1 214 ? -16.525 -2.503 23.911 1.00 74.44 214 LYS A CA 1
ATOM 1754 C C . LYS A 1 214 ? -17.602 -2.880 24.933 1.00 74.44 214 LYS A C 1
ATOM 1756 O O . LYS A 1 214 ? -18.269 -3.901 24.782 1.00 74.44 214 LYS A O 1
ATOM 1761 N N . LYS A 1 215 ? -17.819 -2.017 25.931 1.00 74.06 215 LYS A N 1
ATOM 1762 C CA . LYS A 1 215 ? -18.827 -2.223 26.979 1.00 74.06 215 LYS A CA 1
ATOM 1763 C C . LYS A 1 215 ? -20.249 -2.293 26.412 1.00 74.06 215 LYS A C 1
ATOM 1765 O O . LYS A 1 215 ? -21.047 -3.111 26.862 1.00 74.06 215 LYS A O 1
ATOM 1770 N N . ASN A 1 216 ? -20.573 -1.465 25.420 1.00 70.69 216 ASN A N 1
ATOM 1771 C CA . ASN A 1 216 ? -21.894 -1.473 24.788 1.00 70.69 216 ASN A CA 1
ATOM 1772 C C . ASN A 1 216 ? -22.166 -2.773 24.014 1.00 70.69 216 ASN A C 1
ATOM 1774 O O . ASN A 1 216 ? -23.280 -3.293 24.084 1.00 70.69 216 ASN A O 1
ATOM 1778 N N . ILE A 1 217 ? -21.156 -3.323 23.329 1.00 69.50 217 ILE A N 1
ATOM 1779 C CA . ILE A 1 217 ? -21.262 -4.620 22.638 1.00 69.50 217 ILE A CA 1
ATOM 1780 C C . ILE A 1 217 ? -21.501 -5.756 23.639 1.00 69.50 217 ILE A C 1
ATOM 1782 O O . ILE A 1 217 ? -22.391 -6.580 23.427 1.00 69.50 217 ILE A O 1
ATOM 1786 N N . GLU A 1 218 ? -20.741 -5.793 24.736 1.00 70.44 218 GLU A N 1
ATOM 1787 C CA . GLU A 1 218 ? -20.890 -6.812 25.785 1.00 70.44 218 GLU A CA 1
ATOM 1788 C C . GLU A 1 218 ? -22.307 -6.792 26.389 1.00 70.44 218 GLU A C 1
ATOM 1790 O O . GLU A 1 218 ? -22.961 -7.830 26.464 1.00 70.44 218 GLU A O 1
ATOM 1795 N N . ILE A 1 219 ? -22.847 -5.604 26.695 1.00 66.94 219 ILE A N 1
ATOM 1796 C CA . ILE A 1 219 ? -24.218 -5.446 27.216 1.00 66.94 219 ILE A CA 1
ATOM 1797 C C . ILE A 1 219 ? -25.280 -5.914 26.206 1.00 66.94 219 ILE A C 1
ATOM 1799 O O . ILE A 1 219 ? -26.280 -6.522 26.593 1.00 66.94 219 ILE A O 1
ATOM 1803 N N . HIS A 1 220 ? -25.106 -5.626 24.913 1.00 58.31 220 HIS A N 1
ATOM 1804 C CA . HIS A 1 220 ? -26.051 -6.066 23.879 1.00 58.31 220 HIS A CA 1
ATOM 1805 C C . HIS A 1 220 ? -26.068 -7.590 23.707 1.00 58.31 220 HIS A C 1
ATOM 1807 O O . HIS A 1 220 ? -27.144 -8.176 23.575 1.00 58.31 220 HIS A O 1
ATOM 1813 N N . ASN A 1 221 ? -24.908 -8.244 23.768 1.00 61.22 221 ASN A N 1
ATOM 1814 C CA . ASN A 1 221 ? -24.819 -9.704 23.684 1.00 61.22 221 ASN A CA 1
ATOM 1815 C C . ASN A 1 221 ? -25.415 -10.395 24.927 1.00 61.22 221 ASN A C 1
ATOM 1817 O O . ASN A 1 221 ? -26.116 -11.403 24.800 1.00 61.22 221 ASN A O 1
ATOM 1821 N N . ASP A 1 222 ? -25.227 -9.818 26.116 1.00 58.56 222 ASP A N 1
ATOM 1822 C CA . ASP A 1 222 ? -25.825 -10.318 27.362 1.00 58.56 222 ASP A CA 1
ATOM 1823 C C . ASP A 1 222 ? -27.355 -10.171 27.396 1.00 58.56 222 ASP A C 1
ATOM 1825 O O . ASP A 1 222 ? -28.053 -11.010 27.965 1.00 58.56 222 ASP A O 1
ATOM 1829 N N . ASN A 1 223 ? -27.905 -9.122 26.781 1.00 56.50 223 ASN A N 1
ATOM 1830 C CA . ASN A 1 223 ? -29.355 -8.931 26.706 1.00 56.50 223 ASN A CA 1
ATOM 1831 C C . ASN A 1 223 ? -30.015 -9.826 25.649 1.00 56.50 223 ASN A C 1
ATOM 1833 O O . ASN A 1 223 ? -31.132 -10.289 25.866 1.00 56.50 223 ASN A O 1
ATOM 1837 N N . ASN A 1 224 ? -29.330 -10.116 24.540 1.00 54.88 224 ASN A N 1
ATOM 1838 C CA . ASN A 1 224 ? -29.834 -11.056 23.537 1.00 54.88 224 ASN A CA 1
ATOM 1839 C C . ASN A 1 224 ? -29.806 -12.505 24.041 1.00 54.88 224 ASN A C 1
ATOM 1841 O O . ASN A 1 224 ? -30.768 -13.232 23.826 1.00 54.88 224 ASN A O 1
ATOM 1845 N N . SER A 1 225 ? -28.777 -12.907 24.793 1.00 53.06 225 SER A N 1
ATOM 1846 C CA . SER A 1 225 ? -28.711 -14.257 25.381 1.00 53.06 225 SER A CA 1
ATOM 1847 C C . SER A 1 225 ? -29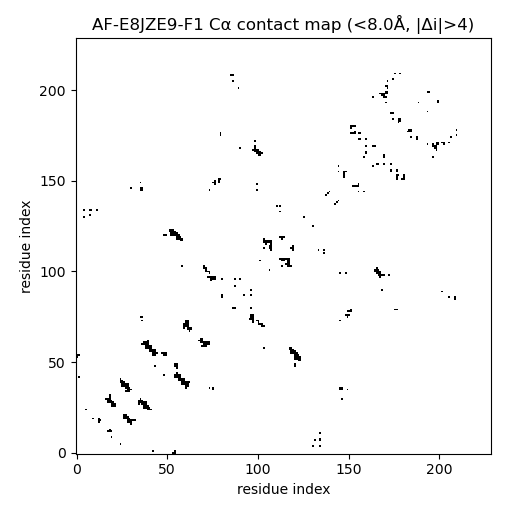.738 -14.510 26.494 1.00 53.06 225 SER A C 1
ATOM 1849 O O . SER A 1 225 ? -30.065 -15.660 26.776 1.00 53.06 225 SER A O 1
ATOM 1851 N N . LYS A 1 226 ? -30.289 -13.456 27.112 1.00 53.06 226 LYS A N 1
ATOM 1852 C CA . LYS A 1 226 ? -31.363 -13.558 28.118 1.00 53.06 226 LYS A CA 1
ATOM 1853 C C . LYS A 1 226 ? -32.776 -13.603 27.535 1.00 53.06 226 LYS A C 1
ATOM 1855 O O . LYS A 1 226 ? -33.70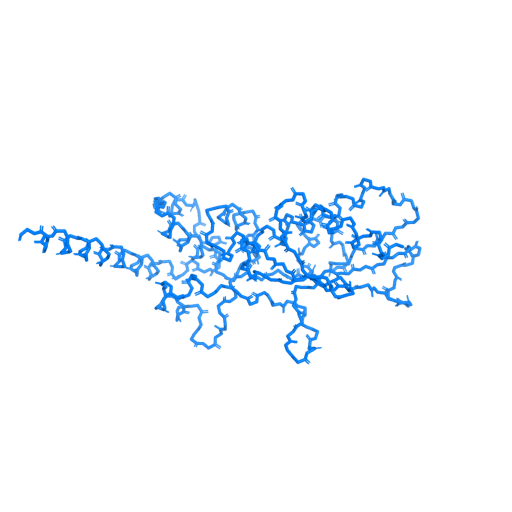0 -13.911 28.279 1.00 53.06 226 LYS A O 1
ATOM 1860 N N . ASN A 1 227 ? -32.945 -13.311 26.245 1.00 50.22 227 ASN A N 1
ATOM 1861 C CA . ASN A 1 227 ? -34.249 -13.309 25.575 1.00 50.22 227 ASN A CA 1
ATOM 1862 C C . ASN A 1 227 ? -34.562 -14.616 24.819 1.00 50.22 227 ASN A C 1
ATOM 1864 O O . ASN A 1 227 ? -35.643 -14.725 24.248 1.00 50.22 227 ASN A O 1
ATOM 1868 N N . ASP A 1 228 ? -33.662 -15.605 24.854 1.00 47.00 228 ASP A N 1
ATOM 1869 C CA . ASP A 1 228 ? -33.844 -16.933 24.240 1.00 47.00 228 ASP A CA 1
ATOM 1870 C C . ASP A 1 228 ? -34.319 -18.015 25.247 1.00 47.00 228 ASP A C 1
ATOM 1872 O O . ASP A 1 228 ? -34.072 -19.213 25.063 1.00 47.00 228 ASP A O 1
ATOM 1876 N N . HIS A 1 229 ? -35.013 -17.619 26.322 1.00 40.91 229 HIS A N 1
ATOM 1877 C CA . HIS A 1 229 ? -35.611 -18.532 27.310 1.00 40.91 229 HIS A CA 1
ATOM 1878 C C . HIS A 1 229 ? -37.101 -18.284 27.537 1.00 40.91 229 HIS A C 1
ATOM 1880 O O . HIS A 1 229 ? -37.485 -17.119 27.783 1.00 40.91 229 HIS A O 1
#

Sequence (229 aa):
MKKKILNSFCSYLEANHISFKKHDCIISLFFNDIFFGKINFQFKKGKHVKIGALCSFSIVSYINEKNILDQKFIELSTTIPKFYPEINDIFDENDTPSNFKVHGSELGKFDSIFKDFGIISLYPETSENEINEIIIAIFDNYVFPMKNYYFGSNLAIEDILKNPSSYKYPLSTILLISHLQNLEIDNFVNIKNPRKFPDSKNISQILDLLFAHKKNIEIHNDNNSKNDH

pLDDT: mean 72.51, std 16.63, range [30.95, 95.75]

Secondary structure (DSSP, 8-state):
-HHHHHHHHHHHHHHTT-EEEEETTEEEEEETTEEEEEEEEEE--GGGSPTT-SEEEEEE----TT----S------SHHHHH-HHHHHHH-TTS----B---HHHHTTT-TTSHHHHEEEE-TT--HHHHHHHHHHHIIIIIHHHHHHHTT-THHHHHHHH-GGGBSSHHHHHHHHHHHTT--THHHHT-S-GGGSTTGGGHHHHHHHHHHHHHHHHHHHHHHHTS--

Nearest PDB structures (foldseek):
  2ehb-assembly1_D  TM=6.645E-01  e=7.620E+00  Arabidopsis thaliana
  2q7g-assembly1_A-2  TM=5.542E-01  e=6.096E+00  Methanosarcina mazei
  8ke3-assembly1_A  TM=5.526E-01  e=8.057E+00  Methanosarcina mazei
  7ucl-assembly1_A  TM=3.717E-01  e=2.498E+00  Cylindrospermopsis raciborskii
  2pr1-assembly1_A  TM=2.828E-01  e=2.362E+00  Bacillus subtilis

Foldseek 3Di:
DLVVLVVLLVVVCVVVQWDWDDDRQKIFTDHPNHTLFIKGWAKDDDPRAPPQFPTKTAIATDQPPVRDRDQDDRQDDPPLCVLCVVVVVVVPPPDRPRFFADWLQCVCVQDVCSPDSGMHTHHPPDDPVNSNVNSVSCCLLPVVLSVCLRVLHLVVLVVCVSPVVRGNFSLLSNLSSCLVVVHDSVVSVPPVCLVVTPNSVCVVVSVVSSVVSVVVVVVVVVVVVVVPD

Solvent-accessible surface area (backbone atoms only — not comparable to full-atom values): 12996 Å² total; per-residue (Å²): 108,72,68,57,57,55,48,55,44,51,53,53,32,55,76,66,68,36,47,74,51,78,57,93,54,35,37,37,37,23,49,94,90,40,78,62,50,43,42,30,56,49,67,47,60,74,94,64,31,55,89,81,40,77,44,21,33,29,81,34,47,35,66,52,100,80,70,48,87,39,92,55,52,50,80,56,39,71,54,67,45,68,78,35,57,79,60,40,50,76,76,39,85,86,55,81,67,39,46,52,46,66,54,46,65,55,40,40,76,78,39,80,69,23,32,86,58,24,38,35,69,40,40,85,82,62,48,71,64,59,53,49,51,51,46,49,51,50,34,69,73,41,52,49,44,44,46,24,51,44,72,47,36,70,67,27,44,58,47,36,71,75,43,39,80,35,25,74,36,39,62,60,49,41,52,52,28,26,57,76,64,72,42,72,56,69,70,62,70,60,46,94,56,58,82,78,37,95,47,47,87,50,45,67,65,51,50,54,50,53,53,54,50,53,53,52,53,54,52,52,53,56,55,55,67,65,68,78,116